Protein AF-A0A946KKF8-F1 (afdb_monomer_lite)

Radius of gyration: 19.36 Å; chains: 1; bounding box: 40×48×51 Å

Sequence (214 aa):
GRPEVLTNWFDPSLTDENDPASVDPALDMYDPTNGPPYPPEFVERYRAAQVARNNRITDWALAELERLQGLGLYDRLFSMSRTWADLRFLDGSIDPSDREVGTCYAGDPRFANYSPFGIGSSNTIRTWLSMWSLEYSQCRGAPNLAEVTVPSLVIQSMADAGVFTSDAQMIFDGLAADDKQLEWVTGDHYLQDPSNARDNVAGMVHDWVSDRLG

pLDDT: mean 96.67, std 2.83, range [68.38, 98.81]

Structure (mmCIF, N/CA/C/O backbone):
data_AF-A0A946KKF8-F1
#
_entry.id   AF-A0A946KKF8-F1
#
loop_
_atom_site.group_PDB
_atom_site.id
_atom_site.type_symbol
_atom_site.label_atom_id
_atom_site.label_alt_id
_atom_site.label_comp_id
_atom_site.label_asym_id
_atom_site.label_entity_id
_atom_site.label_seq_id
_atom_site.pdbx_PDB_ins_code
_atom_site.Cartn_x
_atom_site.Cartn_y
_atom_site.Cartn_z
_atom_site.occupancy
_atom_site.B_iso_or_equiv
_atom_site.auth_seq_id
_atom_site.auth_comp_id
_atom_site.auth_asym_id
_atom_site.auth_atom_id
_atom_site.pdbx_PDB_model_num
ATOM 1 N N . GLY A 1 1 ? -6.343 -5.476 0.886 1.00 90.38 1 GLY A N 1
ATOM 2 C CA . GLY A 1 1 ? -5.408 -6.486 1.422 1.00 90.38 1 GLY A CA 1
ATOM 3 C C . GLY A 1 1 ? -3.998 -6.143 0.979 1.00 90.38 1 GLY A C 1
ATOM 4 O O . GLY A 1 1 ? -3.780 -5.060 0.449 1.00 90.38 1 GLY A O 1
ATOM 5 N N . ARG A 1 2 ? -3.026 -7.035 1.199 1.00 93.56 2 ARG A N 1
ATOM 6 C CA . ARG A 1 2 ? -1.631 -6.793 0.779 1.00 93.56 2 ARG A CA 1
ATOM 7 C C . ARG A 1 2 ? -1.450 -6.523 -0.727 1.00 93.56 2 ARG A C 1
ATOM 9 O O . ARG A 1 2 ? -0.702 -5.595 -1.033 1.00 93.56 2 ARG A O 1
ATOM 16 N N . PRO A 1 3 ? -2.086 -7.265 -1.659 1.00 97.06 3 PRO A N 1
ATOM 17 C CA . PRO A 1 3 ? -1.850 -7.039 -3.084 1.00 97.06 3 PRO A CA 1
ATOM 18 C C . PRO A 1 3 ? -2.428 -5.697 -3.560 1.00 97.06 3 PRO A C 1
ATOM 20 O O . PRO A 1 3 ? -1.810 -5.029 -4.385 1.00 97.06 3 PRO A O 1
ATOM 23 N N . GLU A 1 4 ? -3.561 -5.252 -3.005 1.00 96.06 4 GLU A N 1
ATOM 24 C CA . GLU A 1 4 ? -4.163 -3.958 -3.344 1.00 96.06 4 GLU A CA 1
ATOM 25 C C . GLU A 1 4 ? -3.324 -2.788 -2.811 1.00 96.06 4 GLU A C 1
ATOM 27 O O . GLU A 1 4 ? -3.024 -1.867 -3.567 1.00 96.06 4 GLU A O 1
ATOM 32 N N . VAL A 1 5 ? -2.873 -2.855 -1.549 1.00 95.25 5 VAL A N 1
ATOM 33 C CA . VAL A 1 5 ? -2.021 -1.810 -0.946 1.00 95.25 5 VAL A CA 1
ATOM 34 C C . VAL A 1 5 ? -0.714 -1.668 -1.717 1.00 95.25 5 VAL A C 1
ATOM 36 O O . VAL A 1 5 ? -0.365 -0.565 -2.125 1.00 95.25 5 VAL A O 1
ATOM 39 N N . LEU A 1 6 ? -0.016 -2.778 -1.980 1.00 96.44 6 LEU A N 1
ATOM 40 C CA . LEU A 1 6 ? 1.247 -2.710 -2.708 1.00 96.44 6 LEU A CA 1
ATOM 41 C C . LEU A 1 6 ? 1.053 -2.177 -4.134 1.00 96.44 6 LEU A C 1
ATOM 43 O O . LEU A 1 6 ? 1.858 -1.372 -4.595 1.00 96.44 6 LEU A O 1
ATOM 47 N N . THR A 1 7 ? -0.022 -2.584 -4.816 1.00 97.81 7 THR A N 1
ATOM 48 C CA . THR A 1 7 ? -0.316 -2.085 -6.167 1.00 97.81 7 THR A CA 1
ATOM 49 C C . THR A 1 7 ? -0.594 -0.586 -6.161 1.00 97.81 7 THR A C 1
ATOM 51 O O . THR A 1 7 ? -0.067 0.125 -7.011 1.00 97.81 7 THR A O 1
ATOM 54 N N . ASN A 1 8 ? -1.344 -0.083 -5.177 1.00 97.31 8 ASN A N 1
ATOM 55 C CA . ASN A 1 8 ? -1.595 1.351 -5.024 1.00 97.31 8 ASN A CA 1
ATOM 56 C C . ASN A 1 8 ? -0.318 2.166 -4.786 1.00 97.31 8 ASN A C 1
ATOM 58 O O . ASN A 1 8 ? -0.339 3.379 -4.996 1.00 97.31 8 ASN A O 1
ATOM 62 N N . TRP A 1 9 ? 0.770 1.522 -4.360 1.00 97.38 9 TRP A N 1
ATOM 63 C CA . TRP A 1 9 ? 2.068 2.147 -4.118 1.00 97.38 9 TRP A CA 1
ATOM 64 C C . TRP A 1 9 ? 3.071 1.917 -5.252 1.00 97.38 9 TRP A C 1
ATOM 66 O O . TRP A 1 9 ? 4.169 2.473 -5.214 1.00 97.38 9 TRP A O 1
ATOM 76 N N . PHE A 1 10 ? 2.738 1.112 -6.264 1.00 97.75 10 PHE A N 1
ATOM 77 C CA . PHE A 1 10 ? 3.601 0.952 -7.428 1.00 97.75 10 PHE A CA 1
ATOM 78 C C . PHE A 1 10 ? 3.783 2.264 -8.156 1.00 97.75 10 PHE A C 1
ATOM 80 O O . PHE A 1 10 ? 2.829 2.993 -8.389 1.00 97.75 10 PHE A O 1
ATOM 87 N N . ASP A 1 11 ? 5.009 2.509 -8.589 1.00 98.19 11 ASP A N 1
ATOM 88 C CA . ASP A 1 11 ? 5.280 3.498 -9.611 1.00 98.19 11 ASP A CA 1
ATOM 89 C C . ASP A 1 11 ? 4.978 2.881 -10.983 1.00 98.19 11 ASP A C 1
ATOM 91 O O . ASP A 1 11 ? 5.702 1.973 -11.415 1.00 98.19 11 ASP A O 1
ATOM 95 N N . PRO A 1 12 ? 3.898 3.291 -11.666 1.00 98.31 12 PRO A N 1
ATOM 96 C CA . PRO A 1 12 ? 3.567 2.750 -12.969 1.00 98.31 12 PRO A CA 1
ATOM 97 C C . PRO A 1 12 ? 4.414 3.363 -14.091 1.00 98.31 12 PRO A C 1
ATOM 99 O O . PRO A 1 12 ? 4.324 2.877 -15.217 1.00 98.31 12 PRO A O 1
ATOM 102 N N . SER A 1 13 ? 5.227 4.394 -13.809 1.00 98.38 13 SER A N 1
ATOM 103 C CA . SER A 1 13 ? 6.145 4.984 -14.790 1.00 98.38 13 SER A CA 1
ATOM 104 C C . SER A 1 13 ? 7.360 4.101 -15.072 1.00 98.38 13 SER A C 1
ATOM 106 O O . SER A 1 13 ? 8.018 4.292 -16.090 1.00 98.38 13 SER A O 1
ATOM 108 N N . LEU A 1 14 ? 7.666 3.117 -14.218 1.00 97.56 14 LEU A N 1
ATOM 109 C CA . LEU A 1 14 ? 8.754 2.171 -14.466 1.00 97.56 14 LEU A CA 1
ATOM 110 C C . LEU A 1 14 ? 8.431 1.313 -15.702 1.00 97.56 14 LEU A C 1
ATOM 112 O O . LEU A 1 14 ? 7.457 0.555 -15.710 1.00 97.56 14 LEU A O 1
ATOM 116 N N . THR A 1 15 ? 9.250 1.433 -16.748 1.00 96.94 15 THR A N 1
ATOM 117 C CA . THR A 1 15 ? 9.014 0.764 -18.041 1.00 96.94 15 THR A CA 1
ATOM 118 C C . THR A 1 15 ? 9.794 -0.540 -18.197 1.00 96.94 15 THR A C 1
ATOM 120 O O . THR A 1 15 ? 9.342 -1.425 -18.925 1.00 96.94 15 THR A O 1
ATOM 123 N N . ASP A 1 16 ? 10.907 -0.699 -17.480 1.00 95.81 16 ASP A N 1
ATOM 124 C CA . ASP A 1 16 ? 11.683 -1.937 -17.375 1.00 95.81 16 ASP A CA 1
ATOM 125 C C . ASP A 1 16 ? 11.920 -2.286 -15.899 1.00 95.81 16 ASP A C 1
ATOM 127 O O . ASP A 1 16 ? 12.557 -1.541 -15.157 1.00 95.81 16 ASP A O 1
ATOM 131 N N . GLU A 1 17 ? 11.440 -3.455 -15.471 1.00 94.94 17 GLU A N 1
ATOM 132 C CA . GLU A 1 17 ? 11.605 -3.943 -14.094 1.00 94.94 17 GLU A CA 1
ATOM 133 C C . GLU A 1 17 ? 13.076 -4.222 -13.713 1.00 94.94 17 GLU A C 1
ATOM 135 O O . GLU A 1 17 ? 13.381 -4.358 -12.529 1.00 94.94 17 GLU A O 1
ATOM 140 N N . ASN A 1 18 ? 13.997 -4.303 -14.684 1.00 93.31 18 ASN A N 1
ATOM 141 C CA . ASN A 1 18 ? 15.435 -4.495 -14.445 1.00 93.31 18 ASN A CA 1
ATOM 142 C C . ASN A 1 18 ? 16.248 -3.193 -14.498 1.00 93.31 18 ASN A C 1
ATOM 144 O O . ASN A 1 18 ? 17.431 -3.214 -14.152 1.00 93.31 18 ASN A O 1
ATOM 148 N N . ASP A 1 19 ? 15.640 -2.079 -14.909 1.00 95.19 19 ASP A N 1
ATOM 149 C CA . ASP A 1 19 ? 16.273 -0.761 -14.924 1.00 95.19 19 ASP A CA 1
ATOM 150 C C . ASP A 1 19 ? 15.471 0.219 -14.055 1.00 95.19 19 ASP A C 1
ATOM 152 O O . ASP A 1 19 ? 14.526 0.849 -14.542 1.00 95.19 19 ASP A O 1
ATOM 156 N N . PRO A 1 20 ? 15.846 0.409 -12.773 1.00 92.25 20 PRO A N 1
ATOM 157 C CA . PRO A 1 20 ? 15.132 1.307 -11.871 1.00 92.25 20 PRO A CA 1
ATOM 158 C C . PRO A 1 20 ? 15.227 2.788 -12.272 1.00 92.25 20 PRO A C 1
ATOM 160 O O . PRO A 1 20 ? 14.531 3.605 -11.665 1.00 92.25 20 PRO A O 1
ATOM 163 N N . ALA A 1 21 ? 16.063 3.151 -13.255 1.00 94.75 21 ALA A N 1
ATOM 164 C CA . ALA A 1 21 ? 16.128 4.494 -13.827 1.00 94.75 21 ALA A CA 1
ATOM 165 C C . ALA A 1 21 ? 15.183 4.688 -15.027 1.00 94.75 21 ALA A C 1
ATOM 167 O O . ALA A 1 21 ? 15.005 5.822 -15.473 1.00 94.75 21 ALA A O 1
ATOM 168 N N . SER A 1 22 ? 14.559 3.620 -15.534 1.00 97.12 22 SER A N 1
ATOM 169 C CA . SER A 1 22 ? 13.582 3.712 -16.617 1.00 97.12 22 SER A CA 1
ATOM 170 C C . SER A 1 22 ? 12.306 4.421 -16.140 1.00 97.12 22 SER A C 1
ATOM 172 O O . SER A 1 22 ? 11.797 4.156 -15.049 1.00 97.12 22 SER A O 1
ATOM 174 N N . VAL A 1 23 ? 11.813 5.379 -16.929 1.00 98.00 23 VAL A N 1
ATOM 175 C CA . VAL A 1 23 ? 10.661 6.226 -16.572 1.00 98.00 23 VAL A CA 1
ATOM 176 C C . VAL A 1 23 ? 9.871 6.591 -17.830 1.00 98.00 23 VAL A C 1
ATOM 178 O O . VAL A 1 23 ? 10.450 7.061 -18.807 1.00 98.00 23 VAL A O 1
ATOM 181 N N . ASP A 1 24 ? 8.552 6.405 -17.788 1.00 98.25 24 ASP A N 1
ATOM 182 C CA . ASP A 1 24 ? 7.572 7.028 -18.680 1.00 98.25 24 ASP A CA 1
ATOM 183 C C . ASP A 1 24 ? 7.099 8.364 -18.072 1.00 98.25 24 ASP A C 1
ATOM 185 O O . ASP A 1 24 ? 6.329 8.355 -17.105 1.00 98.25 24 ASP A O 1
ATOM 189 N N . PRO A 1 25 ? 7.503 9.522 -18.631 1.00 97.69 25 PRO A N 1
ATOM 190 C CA . PRO A 1 25 ? 7.122 10.828 -18.095 1.00 97.69 25 PRO A CA 1
ATOM 191 C C . PRO A 1 25 ? 5.606 11.072 -18.056 1.00 97.69 25 PRO A C 1
ATOM 193 O O . PRO A 1 25 ? 5.133 11.856 -17.238 1.00 97.69 25 PRO A O 1
ATOM 196 N N . ALA A 1 26 ? 4.811 10.398 -18.898 1.00 97.75 26 ALA A N 1
ATOM 197 C CA . ALA A 1 26 ? 3.352 10.559 -18.914 1.00 97.75 26 ALA A CA 1
ATOM 198 C C . ALA A 1 26 ? 2.644 9.911 -17.704 1.00 97.75 26 ALA A C 1
ATOM 200 O O . ALA A 1 26 ? 1.439 10.123 -17.501 1.00 97.75 26 ALA A O 1
ATOM 201 N N . LEU A 1 27 ? 3.387 9.105 -16.938 1.00 98.38 27 LEU A N 1
ATOM 202 C CA . LEU A 1 27 ? 2.952 8.395 -15.740 1.00 98.38 27 LEU A CA 1
ATOM 203 C C . LEU A 1 27 ? 3.815 8.714 -14.511 1.00 98.38 27 LEU A C 1
ATOM 205 O O . LEU A 1 27 ? 3.521 8.192 -13.442 1.00 98.38 27 LEU A O 1
ATOM 209 N N . ASP A 1 28 ? 4.861 9.538 -14.616 1.00 98.25 28 ASP A N 1
ATOM 210 C CA . ASP A 1 28 ? 5.690 9.900 -13.461 1.00 98.25 28 ASP A CA 1
ATOM 211 C C . ASP A 1 28 ? 4.956 10.917 -12.577 1.00 98.25 28 ASP A C 1
ATOM 213 O O . ASP A 1 28 ? 4.835 12.096 -12.917 1.00 98.25 28 ASP A O 1
ATOM 217 N N . MET A 1 29 ? 4.469 10.471 -11.417 1.00 98.06 29 MET A N 1
ATOM 218 C CA . MET A 1 29 ? 3.778 11.346 -10.466 1.00 98.06 29 MET A CA 1
ATOM 219 C C . MET A 1 29 ? 4.693 12.407 -9.830 1.00 98.06 29 MET A C 1
ATOM 221 O O . MET A 1 29 ? 4.182 13.379 -9.271 1.00 98.06 29 MET A O 1
ATOM 225 N N . TYR A 1 30 ? 6.020 12.233 -9.894 1.00 97.31 30 TYR A N 1
ATOM 226 C CA . TYR A 1 30 ? 7.008 13.188 -9.381 1.00 97.31 30 TYR A CA 1
ATOM 227 C C . TYR A 1 30 ? 7.468 14.202 -10.433 1.00 97.31 30 TYR A C 1
ATOM 229 O O . TYR A 1 30 ? 8.225 15.122 -10.096 1.00 97.31 30 TYR A O 1
ATOM 237 N N . ASP A 1 31 ? 7.033 14.049 -11.687 1.00 96.56 31 ASP A N 1
ATOM 238 C CA . ASP A 1 31 ? 7.187 15.079 -12.705 1.00 96.56 31 ASP A CA 1
ATOM 239 C C . ASP A 1 31 ? 6.241 16.252 -12.370 1.00 96.56 31 ASP A C 1
ATOM 241 O O . ASP A 1 31 ? 5.022 16.060 -12.287 1.00 96.56 31 ASP A O 1
ATOM 245 N N . PRO A 1 32 ? 6.759 17.484 -12.183 1.00 94.50 32 PRO A N 1
ATOM 246 C CA . PRO A 1 32 ? 5.935 18.648 -11.859 1.00 94.50 32 PRO A CA 1
ATOM 247 C C . PRO A 1 32 ? 4.835 18.952 -12.882 1.00 94.50 32 PRO A C 1
ATOM 249 O O . PRO A 1 32 ? 3.881 19.646 -12.545 1.00 94.50 32 PRO A O 1
ATOM 252 N N . THR A 1 33 ? 4.954 18.464 -14.121 1.00 96.12 33 THR A N 1
ATOM 253 C CA . THR A 1 33 ? 3.934 18.645 -15.164 1.00 96.12 33 THR A CA 1
ATOM 254 C C . THR A 1 33 ? 2.676 17.807 -14.935 1.00 96.12 33 THR A C 1
ATOM 256 O O . THR A 1 33 ? 1.606 18.205 -15.393 1.00 96.12 33 THR A O 1
ATOM 259 N N . ASN A 1 34 ? 2.786 16.699 -14.195 1.00 96.62 34 ASN A N 1
ATOM 260 C CA . ASN A 1 34 ? 1.653 15.878 -13.761 1.00 96.62 34 ASN A CA 1
ATOM 261 C C . ASN A 1 34 ? 1.160 16.258 -12.355 1.00 96.62 34 ASN A C 1
ATOM 263 O O . ASN A 1 34 ? 0.070 15.846 -11.975 1.00 96.62 34 ASN A O 1
ATOM 267 N N . GLY A 1 35 ? 2.001 16.967 -11.588 1.00 87.75 35 GLY A N 1
ATOM 268 C CA . GLY A 1 35 ? 1.954 17.101 -10.131 1.00 87.75 35 GLY A CA 1
ATOM 269 C C . GLY A 1 35 ? 0.661 17.666 -9.530 1.00 87.75 35 GLY A C 1
ATOM 270 O O . GLY A 1 35 ? -0.181 18.222 -10.234 1.00 87.75 35 GLY A O 1
ATOM 271 N N . PRO A 1 36 ? 0.508 17.521 -8.201 1.00 94.12 36 PRO A N 1
ATOM 272 C CA . PRO A 1 36 ? -0.771 17.688 -7.533 1.00 94.12 36 PRO A CA 1
ATOM 273 C C . PRO A 1 36 ? -1.322 19.131 -7.612 1.00 94.12 36 PRO A C 1
ATOM 275 O O . PRO A 1 36 ? -0.541 20.088 -7.640 1.00 94.12 36 PRO A O 1
ATOM 278 N N . PRO A 1 37 ? -2.659 19.312 -7.552 1.00 96.38 37 PRO A N 1
ATOM 279 C CA . PRO A 1 37 ? -3.658 18.245 -7.488 1.00 96.38 37 PRO A CA 1
ATOM 280 C C . PRO A 1 37 ? -3.735 17.472 -8.809 1.00 96.38 37 PRO A C 1
ATOM 282 O O . PRO A 1 37 ? -3.759 18.070 -9.886 1.00 96.38 37 PRO A O 1
ATOM 285 N N . TYR A 1 38 ? -3.761 16.141 -8.724 1.00 98.06 38 TYR A N 1
ATOM 286 C CA . TYR A 1 38 ? -3.782 15.295 -9.913 1.00 98.06 38 TYR A CA 1
ATOM 287 C C . TYR A 1 38 ? -5.173 15.363 -10.547 1.00 98.06 38 TYR A C 1
ATOM 289 O O . TYR A 1 38 ? -6.170 15.107 -9.864 1.00 98.06 38 TYR A O 1
ATOM 297 N N . PRO A 1 39 ? -5.287 15.681 -11.846 1.00 97.00 39 PRO A N 1
ATOM 298 C CA . PRO A 1 39 ? -6.592 15.763 -12.475 1.00 97.00 39 PRO A CA 1
ATOM 299 C C . PRO A 1 39 ? -7.232 14.362 -12.575 1.00 97.00 39 PRO A C 1
ATOM 301 O O . PRO A 1 39 ? -6.506 13.364 -12.678 1.00 97.00 39 PRO A O 1
ATOM 304 N N . PRO A 1 40 ? -8.575 14.243 -12.554 1.00 97.44 40 PRO A N 1
ATOM 305 C CA . PRO A 1 40 ? -9.258 12.946 -12.498 1.00 97.44 40 PRO A CA 1
ATOM 306 C C . PRO A 1 40 ? -8.834 11.958 -13.593 1.00 97.44 40 PRO A C 1
ATOM 308 O O . PRO A 1 40 ? -8.646 10.774 -13.319 1.00 97.44 40 PRO A O 1
ATOM 311 N N . GLU A 1 41 ? -8.609 12.438 -14.817 1.00 97.69 41 GLU A N 1
ATOM 312 C CA . GLU A 1 41 ? -8.148 11.618 -15.939 1.00 97.69 41 GLU A CA 1
ATOM 313 C C . GLU A 1 41 ? -6.716 11.090 -15.757 1.00 97.69 41 GLU A C 1
ATOM 315 O O . GLU A 1 41 ? -6.385 10.009 -16.253 1.00 97.69 41 GLU A O 1
ATOM 320 N N . PHE A 1 42 ? -5.859 11.823 -15.035 1.00 98.44 42 PHE A N 1
ATOM 321 C CA . PHE A 1 42 ? -4.535 11.332 -14.662 1.00 98.44 42 PHE A CA 1
ATOM 322 C C . PHE A 1 42 ? -4.663 10.256 -13.590 1.00 98.44 42 PHE A C 1
ATOM 324 O O . PHE A 1 42 ? -4.063 9.197 -13.742 1.00 98.44 42 PHE A O 1
ATOM 331 N N . VAL A 1 43 ? -5.482 10.485 -12.556 1.00 98.56 43 VAL A N 1
ATOM 332 C CA . VAL A 1 43 ? -5.732 9.497 -11.494 1.00 98.56 43 VAL A CA 1
ATOM 333 C C . VAL A 1 43 ? -6.234 8.182 -12.092 1.00 98.56 43 VAL A C 1
ATOM 335 O O . VAL A 1 43 ? -5.679 7.127 -11.789 1.00 98.56 43 VAL A O 1
ATOM 338 N N . GLU A 1 44 ? -7.223 8.229 -12.986 1.00 98.44 44 GLU A N 1
ATOM 339 C CA . GLU A 1 44 ? -7.770 7.038 -13.645 1.00 98.44 44 GLU A CA 1
ATOM 340 C C . GLU A 1 44 ? -6.696 6.276 -14.436 1.00 98.44 44 GLU A C 1
ATOM 342 O O . GLU A 1 44 ? -6.483 5.079 -14.212 1.00 98.44 44 GLU A O 1
ATOM 347 N N . ARG A 1 45 ? -5.958 6.972 -15.313 1.00 98.50 45 ARG A N 1
ATOM 348 C CA . ARG A 1 45 ? -4.883 6.362 -16.111 1.00 98.50 45 ARG A CA 1
ATOM 349 C C . ARG A 1 45 ? -3.767 5.798 -15.229 1.00 98.50 45 ARG A C 1
ATOM 351 O O . ARG A 1 45 ? -3.259 4.714 -15.512 1.00 98.50 45 ARG A O 1
ATOM 358 N N . TYR A 1 46 ? -3.400 6.507 -14.167 1.00 98.81 46 TYR A N 1
ATOM 359 C CA . TYR A 1 46 ? -2.342 6.118 -13.240 1.00 98.81 46 TYR A CA 1
ATOM 360 C C . TYR A 1 46 ? -2.715 4.848 -12.469 1.00 98.81 46 TYR A C 1
ATOM 362 O O . TYR A 1 46 ? -1.950 3.884 -12.470 1.00 98.81 46 TYR A O 1
ATOM 370 N N . ARG A 1 47 ? -3.923 4.791 -11.887 1.00 98.62 47 ARG A N 1
ATOM 371 C CA . ARG A 1 47 ? -4.421 3.595 -11.184 1.00 98.62 47 ARG A CA 1
ATOM 372 C C . ARG A 1 47 ? -4.536 2.391 -12.120 1.00 98.62 47 ARG A C 1
ATOM 374 O O . ARG A 1 47 ? -4.126 1.291 -11.752 1.00 98.62 47 ARG A O 1
ATOM 381 N N . ALA A 1 48 ? -5.011 2.592 -13.350 1.00 98.81 48 ALA A N 1
ATOM 382 C CA . ALA A 1 48 ? -5.042 1.530 -14.355 1.00 98.81 48 ALA A CA 1
ATOM 383 C C . ALA A 1 48 ? -3.630 1.016 -14.693 1.00 98.81 48 ALA A C 1
ATOM 385 O O . ALA A 1 48 ? -3.415 -0.193 -14.801 1.00 98.81 48 ALA A O 1
ATOM 386 N N . ALA A 1 49 ? -2.648 1.914 -14.810 1.00 98.81 49 ALA A N 1
ATOM 387 C CA . ALA A 1 49 ? -1.265 1.546 -15.092 1.00 98.81 49 ALA A CA 1
ATOM 388 C C . ALA A 1 49 ? -0.586 0.818 -13.913 1.00 98.81 49 ALA A C 1
ATOM 390 O O . ALA A 1 49 ? 0.202 -0.103 -14.148 1.00 98.81 49 ALA A O 1
ATOM 391 N N . GLN A 1 50 ? -0.935 1.147 -12.662 1.00 98.81 50 GLN A N 1
ATOM 392 C CA . GLN A 1 50 ? -0.496 0.403 -11.473 1.00 98.81 50 GLN A CA 1
ATOM 393 C C . GLN A 1 50 ? -0.983 -1.052 -11.511 1.00 98.81 50 GLN A C 1
ATOM 395 O O . GLN A 1 50 ? -0.187 -1.983 -11.359 1.00 98.81 50 GLN A O 1
ATOM 400 N N . VAL A 1 51 ? -2.273 -1.260 -11.796 1.00 98.81 51 VAL A N 1
ATOM 401 C CA . VAL A 1 51 ? -2.856 -2.603 -11.969 1.00 98.81 51 VAL A CA 1
ATOM 402 C C . VAL A 1 51 ? -2.189 -3.340 -13.129 1.00 98.81 51 VAL A C 1
ATOM 404 O O . VAL A 1 51 ? -1.794 -4.496 -12.985 1.00 98.81 51 VAL A O 1
ATOM 407 N N . ALA A 1 52 ? -1.985 -2.665 -14.264 1.00 98.69 52 ALA A N 1
ATOM 408 C CA . ALA A 1 52 ? -1.310 -3.256 -15.414 1.00 98.69 52 ALA A CA 1
ATOM 409 C C . ALA A 1 52 ? 0.121 -3.705 -15.076 1.00 98.69 52 ALA A C 1
ATOM 411 O O . ALA A 1 52 ? 0.547 -4.761 -15.540 1.00 98.69 52 ALA A O 1
ATOM 412 N N . ARG A 1 53 ? 0.860 -2.945 -14.256 1.00 98.25 53 ARG A N 1
ATOM 413 C CA . ARG A 1 53 ? 2.190 -3.345 -13.775 1.00 98.25 53 ARG A CA 1
ATOM 414 C C . ARG A 1 53 ? 2.123 -4.605 -12.909 1.00 98.25 53 ARG A C 1
ATOM 416 O O . ARG A 1 53 ? 2.884 -5.535 -13.165 1.00 98.25 53 ARG A O 1
ATOM 423 N N . ASN A 1 54 ? 1.185 -4.686 -11.959 1.00 98.38 54 ASN A N 1
ATOM 424 C CA . ASN A 1 54 ? 0.985 -5.898 -11.150 1.00 98.38 54 ASN A CA 1
ATOM 425 C C . ASN A 1 54 ? 0.718 -7.135 -12.025 1.00 98.38 54 ASN A C 1
ATOM 427 O O . ASN A 1 54 ? 1.345 -8.180 -11.837 1.00 98.38 54 ASN A O 1
ATOM 431 N N . ASN A 1 55 ? -0.157 -6.995 -13.022 1.00 98.62 55 ASN A N 1
ATOM 432 C CA . ASN A 1 55 ? -0.493 -8.087 -13.932 1.00 98.62 55 ASN A CA 1
ATOM 433 C C . ASN A 1 55 ? 0.725 -8.518 -14.762 1.00 98.62 55 ASN A C 1
ATOM 435 O O . ASN A 1 55 ? 1.030 -9.704 -14.795 1.00 98.62 55 ASN A O 1
ATOM 439 N N . ARG A 1 56 ? 1.509 -7.577 -15.316 1.00 98.19 56 ARG A N 1
ATOM 440 C CA . ARG A 1 56 ? 2.747 -7.908 -16.054 1.00 98.19 56 ARG A CA 1
ATOM 441 C C . ARG A 1 56 ? 3.752 -8.693 -15.208 1.00 98.19 56 ARG A C 1
ATOM 443 O O . ARG A 1 56 ? 4.334 -9.659 -15.697 1.00 98.19 56 ARG A O 1
ATOM 450 N N . ILE A 1 57 ? 3.962 -8.291 -13.950 1.00 97.94 57 ILE A N 1
ATOM 451 C CA . ILE A 1 57 ? 4.862 -9.012 -13.034 1.00 97.94 57 ILE A CA 1
ATOM 452 C C . ILE A 1 57 ? 4.291 -10.404 -12.728 1.00 97.94 57 ILE A C 1
ATOM 454 O O . ILE A 1 57 ? 5.038 -11.379 -12.707 1.00 97.94 57 ILE A O 1
ATOM 458 N N . THR A 1 58 ? 2.975 -10.520 -12.535 1.00 98.56 58 THR A N 1
ATOM 459 C CA . THR A 1 58 ? 2.292 -11.806 -12.320 1.00 98.56 58 THR A CA 1
ATOM 460 C C . THR A 1 58 ? 2.442 -12.747 -13.515 1.00 98.56 58 THR A C 1
ATOM 462 O O . THR A 1 58 ? 2.855 -13.889 -13.320 1.00 98.56 58 THR A O 1
ATOM 465 N N . ASP A 1 59 ? 2.200 -12.271 -14.735 1.00 98.69 59 ASP A N 1
ATOM 466 C CA . ASP A 1 59 ? 2.338 -13.059 -15.964 1.00 98.69 59 ASP A CA 1
ATOM 467 C C . ASP A 1 59 ? 3.768 -13.575 -16.138 1.00 98.69 59 ASP A C 1
ATOM 469 O O . ASP A 1 59 ? 4.001 -14.761 -16.386 1.00 98.69 59 ASP A O 1
ATOM 473 N N . TRP A 1 60 ? 4.750 -12.691 -15.937 1.00 98.19 60 TRP A N 1
ATOM 474 C CA . TRP A 1 60 ? 6.159 -13.065 -15.951 1.00 98.19 60 TRP A CA 1
ATOM 475 C C . TRP A 1 60 ? 6.483 -14.106 -14.876 1.00 98.19 60 TRP A C 1
ATOM 477 O O . TRP A 1 60 ? 7.194 -15.071 -15.152 1.00 98.19 60 TRP A O 1
ATOM 487 N N . ALA A 1 61 ? 5.954 -13.936 -13.662 1.00 98.50 61 ALA A N 1
ATOM 488 C CA . ALA A 1 61 ? 6.213 -14.831 -12.545 1.00 98.50 61 ALA A CA 1
ATOM 489 C C . ALA A 1 61 ? 5.675 -16.239 -12.839 1.00 98.50 61 ALA A C 1
ATOM 491 O O . ALA A 1 61 ? 6.376 -17.222 -12.609 1.00 98.50 61 ALA A O 1
ATOM 492 N N . LEU A 1 62 ? 4.471 -16.351 -13.405 1.00 98.69 62 LEU A N 1
ATOM 493 C CA . LEU A 1 62 ? 3.887 -17.629 -13.820 1.00 98.69 62 LEU A CA 1
ATOM 494 C C . LEU A 1 62 ? 4.719 -18.309 -14.913 1.00 98.69 62 LEU A C 1
ATOM 496 O O . LEU A 1 62 ? 5.097 -19.471 -14.753 1.00 98.69 62 LEU A O 1
ATOM 500 N N . ALA A 1 63 ? 5.054 -17.576 -15.979 1.00 98.62 63 ALA A N 1
ATOM 501 C CA . ALA A 1 63 ? 5.850 -18.101 -17.089 1.00 98.62 63 ALA A CA 1
ATOM 502 C C . ALA A 1 63 ? 7.244 -18.554 -16.628 1.00 98.62 63 ALA A C 1
ATOM 504 O O . ALA A 1 63 ? 7.758 -19.597 -17.037 1.00 98.62 63 ALA A O 1
ATOM 505 N N . GLU A 1 64 ? 7.861 -17.786 -15.734 1.00 98.56 64 GLU A N 1
ATOM 506 C CA . GLU A 1 64 ? 9.165 -18.122 -15.189 1.00 98.56 64 GLU A CA 1
ATOM 507 C C . GLU A 1 64 ? 9.101 -19.315 -14.233 1.00 98.56 64 GLU A C 1
ATOM 509 O O . GLU A 1 64 ? 10.000 -20.158 -14.254 1.00 98.56 64 GLU A O 1
ATOM 514 N N . LEU A 1 65 ? 8.047 -19.429 -13.420 1.00 98.56 65 LEU A N 1
ATOM 515 C CA . LEU A 1 65 ? 7.854 -20.588 -12.553 1.00 98.56 65 LEU A CA 1
ATOM 516 C C . LEU A 1 65 ? 7.734 -21.873 -13.373 1.00 98.56 65 LEU A C 1
ATOM 518 O O . LEU A 1 65 ? 8.389 -22.862 -13.046 1.00 98.56 65 LEU A O 1
ATOM 522 N N . GLU A 1 66 ? 6.953 -21.841 -14.453 1.00 98.62 66 GLU A N 1
ATOM 523 C CA . GLU A 1 66 ? 6.815 -22.958 -15.389 1.00 98.62 66 GLU A CA 1
ATOM 524 C C . GLU A 1 66 ? 8.169 -23.328 -16.012 1.00 98.62 66 GLU A C 1
ATOM 526 O O . GLU A 1 66 ? 8.577 -24.494 -15.985 1.00 98.62 66 GLU A O 1
ATOM 531 N N . ARG A 1 67 ? 8.927 -22.331 -16.494 1.00 98.69 67 ARG A N 1
ATOM 532 C CA . ARG A 1 67 ? 10.267 -22.544 -17.059 1.00 98.69 67 ARG A CA 1
ATOM 533 C C . ARG A 1 67 ? 11.215 -23.204 -16.055 1.00 98.69 67 ARG A C 1
ATOM 535 O O . ARG A 1 67 ? 11.949 -24.123 -16.419 1.00 98.69 67 ARG A O 1
ATOM 542 N N . LEU A 1 68 ? 11.222 -22.743 -14.803 1.00 98.62 68 LEU A N 1
ATOM 543 C CA . LEU A 1 68 ? 12.063 -23.295 -13.736 1.00 98.62 68 LEU A CA 1
ATOM 544 C C . LEU A 1 68 ? 11.669 -24.734 -13.394 1.00 98.62 68 LEU A C 1
ATOM 546 O O . LEU A 1 68 ? 12.546 -25.595 -13.297 1.00 98.62 68 LEU A O 1
ATOM 550 N N . GLN A 1 69 ? 10.371 -25.017 -13.289 1.00 98.12 69 GLN A N 1
ATOM 551 C CA . GLN A 1 69 ? 9.866 -26.366 -13.037 1.00 98.12 69 GLN A CA 1
ATOM 552 C C . GLN A 1 69 ? 10.247 -27.339 -14.158 1.00 98.12 69 GLN A C 1
ATOM 554 O O . GLN A 1 69 ? 10.672 -28.458 -13.868 1.00 98.12 69 GLN A O 1
ATOM 559 N N . GLY A 1 70 ? 10.198 -26.902 -15.422 1.00 98.50 70 GLY A N 1
ATOM 560 C CA . GLY A 1 70 ? 10.669 -27.685 -16.571 1.00 98.50 70 GLY A CA 1
ATOM 561 C C . GLY A 1 70 ? 12.163 -28.041 -16.522 1.00 98.50 70 GLY A C 1
ATOM 562 O O . GLY A 1 70 ? 12.584 -29.017 -17.138 1.00 98.50 70 GLY A O 1
ATOM 563 N N . LEU A 1 71 ? 12.959 -27.293 -15.752 1.00 98.44 71 LEU A N 1
ATOM 564 C CA . LEU A 1 71 ? 14.383 -27.547 -15.503 1.00 98.44 71 LEU A CA 1
ATOM 565 C C . LEU A 1 71 ? 14.647 -28.296 -14.183 1.00 98.44 71 LEU A C 1
ATOM 567 O O . LEU A 1 71 ? 15.804 -28.480 -13.806 1.00 98.44 71 LEU A O 1
ATOM 571 N N . GLY A 1 72 ? 13.602 -28.709 -13.459 1.00 98.38 72 GLY A N 1
ATOM 572 C CA . GLY A 1 72 ? 13.726 -29.340 -12.142 1.00 98.38 72 GLY A CA 1
ATOM 573 C C . GLY A 1 72 ? 14.097 -28.370 -11.012 1.00 98.38 72 GLY A C 1
ATOM 574 O O . GLY A 1 72 ? 14.523 -28.813 -9.946 1.00 98.38 72 GLY A O 1
ATOM 575 N N . LEU A 1 73 ? 13.949 -27.058 -11.226 1.00 98.44 73 LEU A N 1
ATOM 576 C CA . LEU A 1 73 ? 14.176 -26.019 -10.220 1.00 98.44 73 LEU A CA 1
ATOM 577 C C . LEU A 1 73 ? 12.860 -25.655 -9.515 1.00 98.44 73 LEU A C 1
ATOM 579 O O . LEU A 1 73 ? 11.790 -25.650 -10.118 1.00 98.44 73 LEU A O 1
ATOM 583 N N . TYR A 1 74 ? 12.935 -25.342 -8.219 1.00 97.69 74 TYR A N 1
ATOM 584 C CA . TYR A 1 74 ? 11.742 -25.131 -7.389 1.00 97.69 74 TYR A CA 1
ATOM 585 C C . TYR A 1 74 ? 11.156 -23.709 -7.471 1.00 97.69 74 TYR A C 1
ATOM 587 O O . TYR A 1 74 ? 9.930 -23.550 -7.494 1.00 97.69 74 TYR A O 1
ATOM 595 N N . ASP A 1 75 ? 12.026 -22.695 -7.440 1.00 97.94 75 ASP A N 1
ATOM 596 C CA . ASP A 1 75 ? 11.702 -21.264 -7.349 1.00 97.94 75 ASP A CA 1
ATOM 597 C C . ASP A 1 75 ? 12.977 -20.428 -7.612 1.00 97.94 75 ASP A C 1
ATOM 599 O O . ASP A 1 75 ? 14.082 -20.983 -7.659 1.00 97.94 75 ASP A O 1
ATOM 603 N N . ARG A 1 76 ? 12.857 -19.101 -7.737 1.00 97.62 76 ARG A N 1
ATOM 604 C CA . ARG A 1 76 ? 13.993 -18.167 -7.687 1.00 97.62 76 ARG A CA 1
ATOM 605 C C . ARG A 1 76 ? 13.638 -16.853 -7.008 1.00 97.62 76 ARG A C 1
ATOM 607 O O . ARG A 1 76 ? 12.475 -16.468 -6.956 1.00 97.62 76 ARG A O 1
ATOM 614 N N . LEU A 1 77 ? 14.674 -16.140 -6.572 1.00 97.81 77 LEU A N 1
ATOM 615 C CA . LEU A 1 77 ? 14.556 -14.761 -6.117 1.00 97.81 77 LEU A CA 1
ATOM 616 C C . LEU A 1 77 ? 14.467 -13.783 -7.297 1.00 97.81 77 LEU A C 1
ATOM 618 O O . LEU A 1 77 ? 15.065 -13.998 -8.358 1.00 97.81 77 LEU A O 1
ATOM 622 N N . PHE A 1 78 ? 13.751 -12.687 -7.079 1.00 96.56 78 PHE A N 1
ATOM 623 C CA . PHE A 1 78 ? 13.791 -11.488 -7.901 1.00 96.56 78 PHE A CA 1
ATOM 624 C C . PHE A 1 78 ? 13.551 -10.249 -7.044 1.00 96.56 78 PHE A C 1
ATOM 626 O O . PHE A 1 78 ? 12.947 -10.316 -5.967 1.00 96.56 78 PHE A O 1
ATOM 633 N N . SER A 1 79 ? 14.052 -9.122 -7.530 1.00 94.06 79 SER A N 1
ATOM 634 C CA . SER A 1 79 ? 13.877 -7.838 -6.873 1.00 94.06 79 SER A CA 1
ATOM 635 C C . SER A 1 79 ? 12.777 -7.035 -7.541 1.00 94.06 79 SER A C 1
ATOM 637 O O . SER A 1 79 ? 12.545 -7.163 -8.738 1.00 94.06 79 SER A O 1
ATOM 639 N N . MET A 1 80 ? 12.128 -6.189 -6.752 1.00 93.31 80 MET A N 1
ATOM 640 C CA . MET A 1 80 ? 11.229 -5.155 -7.245 1.00 93.31 80 MET A CA 1
ATOM 641 C C . MET A 1 80 ? 11.720 -3.799 -6.773 1.00 93.31 80 MET A C 1
ATOM 643 O O . MET A 1 80 ? 12.319 -3.673 -5.706 1.00 93.31 80 MET A O 1
ATOM 647 N N . SER A 1 81 ? 11.465 -2.778 -7.574 1.00 94.69 81 SER A N 1
ATOM 648 C CA . SER A 1 81 ? 11.824 -1.395 -7.268 1.00 94.69 81 SER A CA 1
ATOM 649 C C . SER A 1 81 ? 10.613 -0.490 -7.448 1.00 94.69 81 SER A C 1
ATOM 651 O O . SER A 1 81 ? 9.612 -0.902 -8.037 1.00 94.69 81 SER A O 1
ATOM 653 N N . ARG A 1 82 ? 10.716 0.754 -6.972 1.00 96.81 82 ARG A N 1
ATOM 654 C CA . ARG A 1 82 ? 9.721 1.805 -7.219 1.00 96.81 82 ARG A CA 1
ATOM 655 C C . ARG A 1 82 ? 8.329 1.461 -6.657 1.00 96.81 82 ARG A C 1
ATOM 657 O O . ARG A 1 82 ? 7.377 1.225 -7.407 1.00 96.81 82 ARG A O 1
ATOM 664 N N . THR A 1 83 ? 8.245 1.351 -5.328 1.00 96.12 83 THR A N 1
ATOM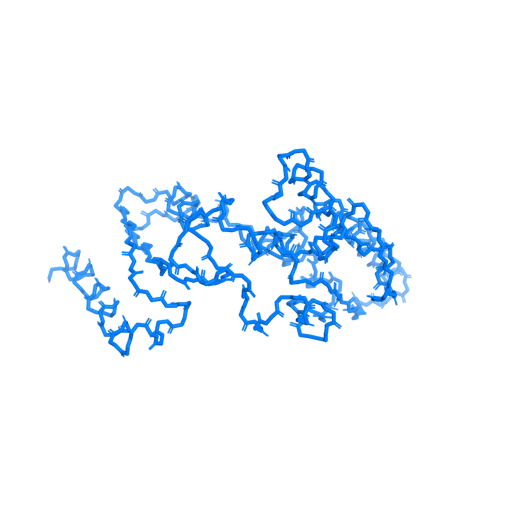 665 C CA . THR A 1 83 ? 7.031 0.961 -4.583 1.00 96.12 83 THR A CA 1
ATOM 666 C C . THR A 1 83 ? 6.625 1.979 -3.503 1.00 96.12 83 THR A C 1
ATOM 668 O O . THR A 1 83 ? 6.092 1.598 -2.463 1.00 96.12 83 THR A O 1
ATOM 671 N N . TRP A 1 84 ? 6.879 3.274 -3.744 1.00 97.25 84 TRP A N 1
ATOM 672 C CA . TRP A 1 84 ? 6.478 4.393 -2.868 1.00 97.25 84 TRP A CA 1
ATOM 673 C C . TRP A 1 84 ? 5.734 5.511 -3.619 1.00 97.25 84 TRP A C 1
ATOM 675 O O . TRP A 1 84 ? 5.844 6.685 -3.272 1.00 97.25 84 TRP A O 1
ATOM 685 N N . ALA A 1 85 ? 4.962 5.150 -4.641 1.00 97.56 85 ALA A N 1
ATOM 686 C CA . ALA A 1 85 ? 4.343 6.075 -5.586 1.00 97.56 85 ALA A CA 1
ATOM 687 C C . ALA A 1 85 ? 2.801 5.997 -5.569 1.00 97.56 85 ALA A C 1
ATOM 689 O O . ALA A 1 85 ? 2.148 5.854 -6.604 1.00 97.56 85 ALA A O 1
ATOM 690 N N . ASP A 1 86 ? 2.198 6.077 -4.380 1.00 98.00 86 ASP A N 1
ATOM 691 C CA . ASP A 1 86 ? 0.759 6.325 -4.251 1.00 98.00 86 ASP A CA 1
ATOM 692 C C . ASP A 1 86 ? 0.476 7.824 -4.402 1.00 98.00 86 ASP A C 1
ATOM 694 O O . ASP A 1 86 ? 1.035 8.638 -3.665 1.00 98.00 86 ASP A O 1
ATOM 698 N N . LEU A 1 87 ? -0.432 8.202 -5.310 1.00 98.38 87 LEU A N 1
ATOM 699 C CA . LEU A 1 87 ? -0.818 9.605 -5.523 1.00 98.38 87 LEU A CA 1
ATOM 700 C C . LEU A 1 87 ? -1.264 10.303 -4.230 1.00 98.38 87 LEU A C 1
ATOM 702 O O . LEU A 1 87 ? -1.015 11.495 -4.057 1.00 98.38 87 LEU A O 1
ATOM 706 N N . ARG A 1 88 ? -1.861 9.555 -3.290 1.00 98.00 88 ARG A N 1
ATOM 707 C CA . ARG A 1 88 ? -2.323 10.072 -1.992 1.00 98.00 88 ARG A CA 1
ATOM 708 C C . ARG A 1 88 ? -1.187 10.587 -1.098 1.00 98.00 88 ARG A C 1
ATOM 710 O O . ARG A 1 88 ? -1.466 11.360 -0.179 1.00 98.00 88 ARG A O 1
ATOM 717 N N . PHE A 1 89 ? 0.067 10.202 -1.359 1.00 97.62 89 PHE A N 1
ATOM 718 C CA . PHE A 1 89 ? 1.229 10.751 -0.655 1.00 97.62 89 PHE A CA 1
ATOM 719 C C . PHE A 1 89 ? 1.473 12.221 -1.003 1.00 97.62 89 PHE A C 1
ATOM 721 O O . PHE A 1 89 ? 1.906 12.973 -0.137 1.00 97.62 89 PHE A O 1
ATOM 728 N N . LEU A 1 90 ? 1.192 12.646 -2.242 1.00 97.88 90 LEU A N 1
ATOM 729 C CA . LEU A 1 90 ? 1.432 14.023 -2.699 1.00 97.88 90 LEU A CA 1
ATOM 730 C C . LEU A 1 90 ? 0.150 14.847 -2.863 1.00 97.88 90 LEU A C 1
ATOM 732 O O . LEU A 1 90 ? 0.214 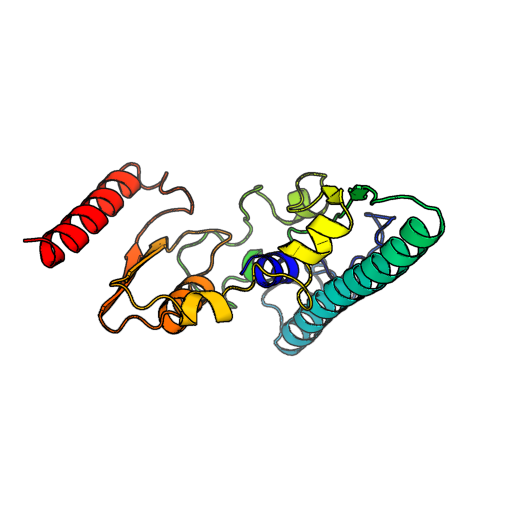16.073 -2.866 1.00 97.88 90 LEU A O 1
ATOM 736 N N . ASP A 1 91 ? -1.007 14.195 -2.968 1.00 97.88 91 ASP A N 1
ATOM 737 C CA . ASP A 1 91 ? -2.301 14.853 -3.111 1.00 97.88 91 ASP A CA 1
ATOM 738 C C . ASP A 1 91 ? -3.226 14.531 -1.932 1.00 97.88 91 ASP A C 1
ATOM 740 O O . ASP A 1 91 ? -3.840 13.462 -1.841 1.00 97.88 91 ASP A O 1
ATOM 744 N N . GLY A 1 92 ? -3.330 15.499 -1.018 1.00 96.88 92 GLY A N 1
ATOM 745 C CA . GLY A 1 92 ? -4.212 15.442 0.146 1.00 96.88 92 GLY A CA 1
ATOM 746 C C . GLY A 1 92 ? -5.701 15.364 -0.197 1.00 96.88 92 GLY A C 1
ATOM 747 O O . GLY A 1 92 ? -6.488 14.929 0.639 1.00 96.88 92 GLY A O 1
ATOM 748 N N . SER A 1 93 ? -6.100 15.757 -1.411 1.00 97.12 93 SER A N 1
ATOM 749 C CA . SER A 1 93 ? -7.512 15.834 -1.799 1.00 97.12 93 SER A CA 1
ATOM 750 C C . SER A 1 93 ? -8.126 14.489 -2.200 1.00 97.12 93 SER A C 1
ATOM 752 O O . SER A 1 93 ? -9.345 14.348 -2.135 1.00 97.12 93 SER A O 1
ATOM 754 N N . ILE A 1 94 ? -7.307 13.491 -2.563 1.00 97.12 94 ILE A N 1
ATOM 755 C CA . ILE A 1 94 ? -7.778 12.164 -3.007 1.00 97.12 94 ILE A CA 1
ATOM 756 C C . ILE A 1 94 ? -8.400 11.360 -1.851 1.00 97.12 94 ILE A C 1
ATOM 758 O O . ILE A 1 94 ? -9.341 10.601 -2.060 1.00 97.12 94 ILE A O 1
ATOM 762 N N . ASP A 1 95 ? -7.877 11.525 -0.637 1.00 97.00 95 ASP A N 1
ATOM 763 C CA . ASP A 1 95 ? -8.362 10.875 0.586 1.00 97.00 95 ASP A CA 1
ATOM 764 C C . ASP A 1 95 ? -8.088 11.825 1.758 1.00 97.00 95 ASP A C 1
ATOM 766 O O . ASP A 1 95 ? -6.996 11.771 2.309 1.00 97.00 95 ASP A O 1
ATOM 770 N N . PRO A 1 96 ? -8.953 12.808 2.059 1.00 97.25 96 PRO A N 1
ATOM 771 C CA . PRO A 1 96 ? -8.647 13.833 3.062 1.00 97.25 96 PRO A CA 1
ATOM 772 C C . PRO A 1 96 ? -8.540 13.277 4.493 1.00 97.25 96 PRO A C 1
ATOM 774 O O . PRO A 1 96 ? -9.406 12.536 4.944 1.00 97.25 96 PRO A O 1
ATOM 777 N N . SER A 1 97 ? -7.497 13.676 5.227 1.00 97.25 97 SER A N 1
ATOM 778 C CA . SER A 1 97 ? -7.216 13.247 6.610 1.00 97.25 97 SER A CA 1
ATOM 779 C C . SER A 1 97 ? -6.283 14.250 7.314 1.00 97.25 97 SER A C 1
ATOM 781 O O . SER A 1 97 ? -5.819 15.190 6.670 1.00 97.25 97 SER A O 1
ATOM 783 N N . ASP A 1 98 ? -5.894 13.990 8.565 1.00 97.50 98 ASP A N 1
ATOM 784 C CA . ASP A 1 98 ? -4.943 14.821 9.328 1.00 97.50 98 ASP A CA 1
ATOM 785 C C . ASP A 1 98 ? -3.460 14.536 8.994 1.00 97.50 98 ASP A C 1
ATOM 787 O O . ASP A 1 98 ? -2.563 15.131 9.593 1.00 97.50 98 ASP A O 1
ATOM 791 N N . ARG A 1 99 ? -3.176 13.616 8.059 1.00 96.38 99 ARG A N 1
ATOM 792 C CA . ARG A 1 99 ? -1.802 13.264 7.653 1.00 96.38 99 ARG A CA 1
ATOM 793 C C . ARG A 1 99 ? -1.023 14.455 7.090 1.00 96.38 99 ARG A C 1
ATOM 795 O O . ARG A 1 99 ? -1.567 15.320 6.401 1.00 96.38 99 ARG A O 1
ATOM 802 N N . GLU A 1 100 ? 0.294 14.411 7.258 1.00 96.38 100 GLU A N 1
ATOM 803 C CA . GLU A 1 100 ? 1.211 15.312 6.565 1.00 96.38 100 GLU A CA 1
ATOM 804 C C . GLU A 1 100 ? 1.353 14.912 5.086 1.00 96.38 100 GLU A C 1
ATOM 806 O O . GLU A 1 100 ? 1.916 13.868 4.748 1.00 96.38 100 GLU A O 1
ATOM 811 N N . VAL A 1 101 ? 0.842 15.751 4.181 1.00 97.31 101 VAL A N 1
ATOM 812 C CA . VAL A 1 101 ? 1.016 15.572 2.730 1.00 97.31 101 VAL A CA 1
ATOM 813 C C . VAL A 1 101 ? 2.481 15.795 2.350 1.00 97.31 101 VAL A C 1
ATOM 815 O O . VAL A 1 101 ? 3.121 16.723 2.835 1.00 97.31 101 VAL A O 1
ATOM 818 N N . GLY A 1 102 ? 3.002 14.972 1.442 1.00 96.69 102 GLY A N 1
ATOM 819 C CA . GLY A 1 102 ? 4.411 14.970 1.049 1.00 96.69 102 GLY A CA 1
ATOM 820 C C . GLY A 1 102 ? 5.254 13.942 1.800 1.00 96.69 102 GLY A C 1
ATOM 821 O O . GLY A 1 102 ? 6.473 13.946 1.654 1.00 96.69 102 GLY A O 1
ATOM 822 N N . THR A 1 103 ? 4.630 13.055 2.580 1.00 95.75 103 THR A N 1
ATOM 823 C CA . THR A 1 103 ? 5.325 12.040 3.379 1.00 95.75 103 THR A CA 1
ATOM 824 C C . THR A 1 103 ? 4.769 10.636 3.143 1.00 95.75 103 THR A C 1
ATOM 826 O O . THR A 1 103 ? 3.626 10.446 2.727 1.00 95.75 103 THR A O 1
ATOM 829 N N . CYS A 1 104 ? 5.614 9.642 3.399 1.00 95.31 104 CYS A N 1
ATOM 830 C CA . CYS A 1 104 ? 5.263 8.234 3.547 1.00 95.31 104 CYS A CA 1
ATOM 831 C C . CYS A 1 104 ? 6.031 7.661 4.752 1.00 95.31 104 CYS A C 1
ATOM 833 O O . CYS A 1 104 ? 6.838 8.355 5.375 1.00 95.31 104 CYS A O 1
ATOM 835 N N . TYR A 1 105 ? 5.865 6.374 5.067 1.00 93.56 105 TYR A N 1
ATOM 836 C CA . TYR A 1 105 ? 6.577 5.756 6.200 1.00 93.56 105 TYR A CA 1
ATOM 837 C C . TYR A 1 105 ? 8.107 5.783 6.085 1.00 93.56 105 TYR A C 1
ATOM 839 O O . TYR A 1 105 ? 8.798 5.689 7.097 1.00 93.56 105 TYR A O 1
ATOM 847 N N . ALA A 1 106 ? 8.640 5.901 4.869 1.00 93.12 106 ALA A N 1
ATOM 848 C CA . ALA A 1 106 ? 10.073 6.009 4.607 1.00 93.12 106 ALA A CA 1
ATOM 849 C C . ALA A 1 106 ? 10.568 7.471 4.496 1.00 93.12 106 ALA A C 1
ATOM 851 O O . ALA A 1 106 ? 11.705 7.698 4.082 1.00 93.12 106 ALA A O 1
ATOM 852 N N . GLY A 1 107 ? 9.743 8.458 4.869 1.00 94.31 107 GLY A N 1
ATOM 853 C CA . GLY A 1 107 ? 10.050 9.886 4.767 1.00 94.31 107 GLY A CA 1
ATOM 854 C C . GLY A 1 107 ? 9.569 10.483 3.445 1.00 94.31 107 GLY A C 1
ATOM 855 O O . GLY A 1 107 ? 8.408 10.309 3.075 1.00 94.31 107 GLY A O 1
ATOM 856 N N . ASP A 1 108 ? 10.454 11.188 2.734 1.00 96.62 108 ASP A N 1
ATOM 857 C CA . ASP A 1 108 ? 10.145 11.764 1.420 1.00 96.62 108 ASP A CA 1
ATOM 858 C C . ASP A 1 108 ? 9.827 10.643 0.406 1.00 96.62 108 ASP A C 1
ATOM 860 O O . ASP A 1 108 ? 10.690 9.796 0.136 1.00 96.62 108 ASP A O 1
ATOM 864 N N . PRO A 1 109 ? 8.609 10.602 -0.169 1.00 96.94 109 PRO A N 1
ATOM 865 C CA . PRO A 1 109 ? 8.179 9.497 -1.017 1.00 96.94 109 PRO A CA 1
ATOM 866 C C . PRO A 1 109 ? 8.983 9.415 -2.314 1.00 96.94 109 PRO A C 1
ATOM 868 O O . PRO A 1 109 ? 9.215 8.313 -2.801 1.00 96.94 109 PRO A O 1
ATOM 871 N N . ARG A 1 110 ? 9.473 10.539 -2.864 1.00 96.75 110 ARG A N 1
ATOM 872 C CA . ARG A 1 110 ? 10.306 10.522 -4.076 1.00 96.75 110 ARG A CA 1
ATOM 873 C C . ARG A 1 110 ? 11.641 9.851 -3.788 1.00 96.75 110 ARG A C 1
ATOM 875 O O . ARG A 1 110 ? 12.021 8.913 -4.483 1.00 96.75 110 ARG A O 1
ATOM 882 N N . PHE A 1 111 ? 12.345 10.302 -2.759 1.00 97.00 111 PHE A N 1
ATOM 883 C CA . PHE A 1 111 ? 13.591 9.701 -2.316 1.00 97.00 111 PHE A CA 1
ATOM 884 C C . PHE A 1 111 ? 13.391 8.216 -2.021 1.00 97.00 111 PHE A C 1
ATOM 886 O O . PHE A 1 111 ? 14.115 7.396 -2.579 1.00 97.00 111 PHE A O 1
ATOM 893 N N . ALA A 1 112 ? 12.374 7.858 -1.232 1.00 96.56 112 ALA A N 1
ATOM 894 C CA . ALA A 1 112 ? 12.075 6.470 -0.901 1.00 96.56 112 ALA A CA 1
ATOM 895 C C . ALA A 1 112 ? 11.819 5.614 -2.154 1.00 96.56 112 ALA A C 1
ATOM 897 O O . ALA A 1 112 ? 12.386 4.525 -2.274 1.00 96.56 112 ALA A O 1
ATOM 898 N N . ASN A 1 113 ? 11.033 6.115 -3.111 1.00 97.25 113 ASN A N 1
ATOM 899 C CA . ASN A 1 113 ? 10.681 5.405 -4.341 1.00 97.25 113 ASN A CA 1
ATOM 900 C C . ASN A 1 113 ? 11.898 5.098 -5.221 1.00 97.25 113 ASN A C 1
ATOM 902 O O . ASN A 1 113 ? 12.002 3.992 -5.748 1.00 97.25 113 ASN A O 1
ATOM 906 N N . TYR A 1 114 ? 12.838 6.039 -5.334 1.00 96.06 114 TYR A N 1
ATOM 907 C CA . TYR A 1 114 ? 14.085 5.892 -6.097 1.00 96.06 114 TYR A CA 1
ATOM 908 C C . TYR A 1 114 ? 15.246 5.285 -5.272 1.00 96.06 114 TYR A C 1
ATOM 910 O O . TYR A 1 114 ? 16.402 5.318 -5.697 1.00 96.06 114 TYR A O 1
ATOM 918 N N . SER A 1 115 ? 14.956 4.717 -4.098 1.00 94.00 115 SER A N 1
ATOM 919 C CA . SER A 1 115 ? 15.927 4.096 -3.185 1.00 94.00 115 SER A CA 1
ATOM 920 C C . SER A 1 115 ? 15.681 2.581 -3.044 1.00 94.00 115 SER A C 1
ATOM 922 O O . SER A 1 115 ? 14.659 2.073 -3.511 1.00 94.00 115 SER A O 1
ATOM 924 N N . PRO A 1 116 ? 16.556 1.821 -2.353 1.00 89.88 116 PRO A N 1
ATOM 925 C CA . PRO A 1 116 ? 16.311 0.402 -2.095 1.00 89.88 116 PRO A CA 1
ATOM 926 C C . PRO A 1 116 ? 15.250 0.140 -1.005 1.00 89.88 116 PRO A C 1
ATOM 928 O O . PRO A 1 116 ? 14.991 -1.018 -0.683 1.00 89.88 116 PRO A O 1
ATOM 931 N N . PHE A 1 117 ? 14.626 1.172 -0.423 1.00 87.38 117 PHE A N 1
ATOM 932 C CA . PHE A 1 117 ? 13.678 1.046 0.694 1.00 87.38 117 PHE A CA 1
ATOM 933 C C . PHE A 1 117 ? 12.259 0.612 0.287 1.00 87.38 117 PHE A C 1
ATOM 935 O O . PHE A 1 117 ? 11.319 0.785 1.060 1.00 87.38 117 PHE A O 1
ATOM 942 N N . GLY A 1 118 ? 12.072 0.059 -0.913 1.00 89.62 118 GLY A N 1
ATOM 943 C CA . GLY A 1 118 ? 10.763 -0.373 -1.404 1.00 89.62 118 GLY A CA 1
ATOM 944 C C . GLY A 1 118 ? 10.151 -1.521 -0.591 1.00 89.62 118 GLY A C 1
ATOM 945 O O . GLY A 1 118 ? 10.827 -2.502 -0.264 1.00 89.62 118 GLY A O 1
ATOM 946 N N . ILE A 1 119 ? 8.844 -1.442 -0.321 1.00 91.31 119 ILE A N 1
ATOM 947 C CA . ILE A 1 119 ? 8.084 -2.592 0.187 1.00 91.31 119 ILE A CA 1
ATOM 948 C C . ILE A 1 119 ? 8.076 -3.695 -0.868 1.00 91.31 119 ILE A C 1
ATOM 950 O O . ILE A 1 119 ? 7.891 -3.432 -2.057 1.00 91.31 119 ILE A O 1
ATOM 954 N N . GLY A 1 120 ? 8.285 -4.936 -0.422 1.00 89.88 120 GLY A N 1
ATOM 955 C CA . GLY A 1 120 ? 8.323 -6.089 -1.314 1.00 89.88 120 GLY A CA 1
ATOM 956 C C . GLY A 1 120 ? 9.519 -6.059 -2.265 1.00 89.88 120 GLY A C 1
ATOM 957 O O . GLY A 1 120 ? 9.438 -6.639 -3.337 1.00 89.88 120 GLY A O 1
ATOM 958 N N . SER A 1 121 ? 10.623 -5.395 -1.910 1.00 92.75 121 SER A N 1
ATOM 959 C CA . SER A 1 121 ? 11.800 -5.267 -2.783 1.00 92.75 121 SER A CA 1
ATOM 960 C C . SER A 1 121 ? 12.524 -6.582 -3.074 1.00 92.75 121 SER A C 1
ATOM 962 O O . SER A 1 121 ? 13.284 -6.654 -4.035 1.00 92.75 121 SER A O 1
ATOM 964 N N . SER A 1 122 ? 12.301 -7.629 -2.276 1.00 94.69 122 SER A N 1
ATOM 965 C CA . SER A 1 122 ? 12.849 -8.973 -2.487 1.00 94.69 122 SER A CA 1
ATOM 966 C C . SER A 1 122 ? 11.746 -10.015 -2.366 1.00 94.69 122 SER A C 1
ATOM 968 O O . SER A 1 122 ? 11.082 -10.103 -1.334 1.00 94.69 122 SER A O 1
ATOM 970 N N . ASN A 1 123 ? 11.571 -10.823 -3.408 1.00 97.00 123 ASN A N 1
ATOM 971 C CA . ASN A 1 123 ? 10.554 -11.868 -3.473 1.00 97.00 123 ASN A CA 1
ATOM 972 C C . ASN A 1 123 ? 11.154 -13.147 -4.036 1.00 97.00 123 ASN A C 1
ATOM 974 O O . ASN A 1 123 ? 12.069 -13.095 -4.856 1.00 97.00 123 ASN A O 1
ATOM 978 N N . THR A 1 124 ? 10.588 -14.292 -3.669 1.00 98.12 124 THR A N 1
ATOM 979 C CA . THR A 1 124 ? 10.575 -15.421 -4.596 1.00 98.12 124 THR A CA 1
ATOM 980 C C . THR A 1 124 ? 9.369 -15.306 -5.528 1.00 98.12 124 THR A C 1
ATOM 982 O O . THR A 1 124 ? 8.439 -14.536 -5.264 1.00 98.12 124 THR A O 1
ATOM 985 N N . ILE A 1 125 ? 9.324 -16.088 -6.606 1.00 98.31 125 ILE A N 1
ATOM 986 C CA . ILE A 1 125 ? 8.139 -16.116 -7.475 1.00 98.31 125 ILE A CA 1
ATOM 987 C C . ILE A 1 125 ? 6.904 -16.554 -6.682 1.00 98.31 125 ILE A C 1
ATOM 989 O O . ILE A 1 125 ? 5.833 -15.957 -6.797 1.00 98.31 125 ILE A O 1
ATOM 993 N N . ARG A 1 126 ? 7.046 -17.559 -5.814 1.00 97.94 126 ARG A N 1
ATOM 994 C CA . ARG A 1 126 ? 5.928 -18.045 -4.997 1.00 97.94 126 ARG A CA 1
ATOM 995 C C . ARG A 1 126 ? 5.460 -17.013 -3.977 1.00 97.94 126 ARG A C 1
ATOM 997 O O . ARG A 1 126 ? 4.253 -16.900 -3.769 1.00 97.94 126 ARG A O 1
ATOM 1004 N N . THR A 1 127 ? 6.366 -16.244 -3.362 1.00 97.25 127 THR A N 1
ATOM 1005 C CA . THR A 1 127 ? 5.944 -15.179 -2.435 1.00 97.25 127 THR A CA 1
ATOM 1006 C C . THR A 1 127 ? 5.209 -14.064 -3.169 1.00 97.25 127 THR A C 1
ATOM 1008 O O . THR A 1 127 ? 4.212 -13.575 -2.645 1.00 97.25 127 THR A O 1
ATOM 1011 N N . TRP A 1 128 ? 5.628 -13.714 -4.391 1.00 97.75 128 TRP A N 1
ATOM 1012 C CA . TRP A 1 128 ? 4.883 -12.782 -5.238 1.00 97.75 128 TRP A CA 1
ATOM 1013 C C . TRP A 1 128 ? 3.457 -13.274 -5.506 1.00 97.75 128 TRP A C 1
ATOM 1015 O O . TRP A 1 128 ? 2.496 -12.584 -5.162 1.00 97.75 128 TRP A O 1
ATOM 1025 N N . LEU A 1 129 ? 3.310 -14.492 -6.036 1.00 98.06 129 LEU A N 1
ATOM 1026 C CA . LEU A 1 129 ? 2.000 -15.061 -6.372 1.00 98.06 129 LEU A CA 1
ATOM 1027 C C . LEU A 1 129 ? 1.095 -15.200 -5.142 1.00 98.06 129 LEU A C 1
ATOM 1029 O O . LEU A 1 129 ? -0.098 -14.928 -5.218 1.00 98.06 129 LEU A O 1
ATOM 1033 N N . SER A 1 130 ? 1.657 -15.585 -3.995 1.00 97.25 130 SER A N 1
ATOM 1034 C CA . SER A 1 130 ? 0.885 -15.799 -2.770 1.00 97.25 130 SER A CA 1
ATOM 1035 C C . SER A 1 130 ? 0.479 -14.508 -2.058 1.00 97.25 130 SER A C 1
ATOM 1037 O O . SER A 1 130 ? -0.524 -14.533 -1.342 1.00 97.25 130 SER A O 1
ATOM 1039 N N . MET A 1 131 ? 1.263 -13.431 -2.175 1.00 96.81 131 MET A N 1
ATOM 1040 C CA . MET A 1 131 ? 1.124 -12.238 -1.331 1.00 96.81 131 MET A CA 1
ATOM 1041 C C . MET A 1 131 ? 0.752 -10.977 -2.113 1.00 96.81 131 MET A C 1
ATOM 1043 O O . MET A 1 131 ? -0.114 -10.228 -1.659 1.00 96.81 131 MET A O 1
ATOM 1047 N N . TRP A 1 132 ? 1.369 -10.754 -3.272 1.00 97.38 132 TRP A N 1
ATOM 1048 C CA . TRP A 1 132 ? 1.380 -9.458 -3.960 1.00 97.38 132 TRP A CA 1
ATOM 1049 C C . TRP A 1 132 ? 0.604 -9.426 -5.274 1.00 97.38 132 TRP A C 1
ATOM 1051 O O . TRP A 1 132 ? 0.122 -8.365 -5.662 1.00 97.38 132 TRP A O 1
ATOM 1061 N N . SER A 1 133 ? 0.446 -10.571 -5.938 1.00 97.75 133 SER A N 1
ATOM 1062 C CA . SER A 1 133 ? -0.371 -10.674 -7.147 1.00 97.75 133 SER A CA 1
ATOM 1063 C C . SER A 1 133 ? -1.833 -10.332 -6.848 1.00 97.75 133 SER A C 1
ATOM 1065 O O . SER A 1 133 ? -2.437 -10.934 -5.960 1.00 97.75 133 SER A O 1
ATOM 1067 N N . LEU A 1 134 ? -2.428 -9.407 -7.603 1.00 97.44 134 LEU A N 1
ATOM 1068 C CA . LEU A 1 134 ? -3.862 -9.109 -7.485 1.00 97.44 134 LEU A CA 1
ATOM 1069 C C . LEU A 1 134 ? -4.737 -10.325 -7.817 1.00 97.44 134 LEU A C 1
ATOM 1071 O O . LEU A 1 134 ? -5.793 -10.515 -7.213 1.00 97.44 134 LEU A O 1
ATOM 1075 N N . GLU A 1 135 ? -4.288 -11.155 -8.756 1.00 96.38 135 GLU A N 1
ATOM 1076 C CA . GLU A 1 135 ? -5.056 -12.286 -9.270 1.00 96.38 135 GLU A CA 1
ATOM 1077 C C . GLU A 1 135 ? -4.952 -13.528 -8.371 1.00 96.38 135 GLU A C 1
ATOM 1079 O O . GLU A 1 135 ? -5.969 -14.150 -8.053 1.00 96.38 135 GLU A O 1
ATOM 1084 N N . TYR A 1 136 ? -3.744 -13.867 -7.908 1.00 97.38 136 TYR A N 1
ATOM 1085 C CA . TYR A 1 136 ? -3.480 -15.147 -7.232 1.00 97.38 136 TYR A CA 1
ATOM 1086 C C . TYR A 1 136 ? -3.358 -15.055 -5.706 1.00 97.38 136 TYR A C 1
ATOM 1088 O O . TYR A 1 136 ? -3.457 -16.081 -5.017 1.00 97.38 136 TYR A O 1
ATOM 1096 N N . SER A 1 137 ? -3.158 -13.854 -5.155 1.00 97.44 137 SER A N 1
ATOM 1097 C CA . SER A 1 137 ? -2.859 -13.699 -3.732 1.00 97.44 137 SER A CA 1
ATOM 1098 C C . SER A 1 137 ? -3.999 -14.191 -2.842 1.00 97.44 137 SER A C 1
ATOM 1100 O O . SER A 1 137 ? -5.182 -13.889 -3.039 1.00 97.44 137 SER A O 1
ATOM 1102 N N . GLN A 1 138 ? -3.615 -14.921 -1.797 1.00 95.00 138 GLN A N 1
ATOM 1103 C CA . GLN A 1 138 ? -4.520 -15.315 -0.716 1.00 95.00 138 GLN A CA 1
ATOM 1104 C C . GLN A 1 138 ? -4.624 -14.219 0.358 1.00 95.00 138 GLN A C 1
ATOM 1106 O O . GLN A 1 138 ? -5.479 -14.283 1.235 1.00 95.00 138 GLN A O 1
ATOM 1111 N N . CYS A 1 139 ? -3.797 -13.170 0.272 1.00 95.94 139 CYS A N 1
ATOM 1112 C CA . CYS A 1 139 ? -3.796 -12.025 1.186 1.00 95.94 139 CYS A CA 1
ATOM 1113 C C . CYS A 1 139 ? -4.768 -10.902 0.763 1.00 95.94 139 CYS A C 1
ATOM 1115 O O . CYS A 1 139 ? -4.569 -9.736 1.132 1.00 95.94 139 CYS A O 1
ATOM 1117 N N . ARG A 1 140 ? -5.806 -11.231 -0.017 1.00 94.25 140 ARG A N 1
ATOM 1118 C CA . ARG A 1 140 ? -6.886 -10.305 -0.395 1.00 94.25 140 ARG A CA 1
ATOM 1119 C C . ARG A 1 140 ? -7.794 -10.047 0.803 1.00 94.25 140 ARG A C 1
ATOM 1121 O O . ARG A 1 140 ? -8.186 -10.975 1.502 1.00 94.25 140 ARG A O 1
ATOM 1128 N N . GLY A 1 141 ? -8.113 -8.779 1.051 1.00 92.50 141 GLY A N 1
ATOM 1129 C CA . GLY A 1 141 ? -8.836 -8.376 2.266 1.00 92.50 141 GLY A CA 1
ATOM 1130 C C . GLY A 1 141 ? -10.304 -8.796 2.240 1.00 92.50 141 GLY A C 1
ATOM 1131 O O . GLY A 1 141 ? -10.745 -9.543 3.106 1.00 92.50 141 GLY A O 1
ATOM 1132 N N . ALA A 1 142 ? -11.026 -8.359 1.206 1.00 93.38 142 ALA A N 1
ATOM 1133 C CA . ALA A 1 142 ? -12.473 -8.521 1.082 1.00 93.38 142 ALA A CA 1
ATOM 1134 C C . ALA A 1 142 ? -13.002 -9.949 1.342 1.00 93.38 142 ALA A C 1
ATOM 1136 O O . ALA A 1 142 ? -13.880 -10.081 2.191 1.00 93.38 142 ALA A O 1
ATOM 1137 N N . PRO A 1 143 ? -12.482 -11.024 0.706 1.00 94.94 143 PRO A N 1
ATOM 1138 C CA . PRO A 1 143 ? -13.016 -12.365 0.942 1.00 94.94 143 PRO A CA 1
ATOM 1139 C C . PRO A 1 143 ? -12.788 -12.854 2.376 1.00 94.94 143 PRO A C 1
ATOM 1141 O O . PRO A 1 143 ? -13.602 -13.605 2.885 1.00 94.94 143 PRO A O 1
ATOM 1144 N N . ASN A 1 144 ? -11.706 -12.429 3.034 1.00 95.56 144 ASN A N 1
ATOM 1145 C CA . ASN A 1 144 ? -11.423 -12.839 4.409 1.00 95.56 144 ASN A CA 1
ATOM 1146 C C . ASN A 1 144 ? -12.244 -12.030 5.424 1.00 95.56 144 ASN A C 1
ATOM 1148 O O . ASN A 1 144 ? -12.724 -12.594 6.400 1.00 95.56 144 ASN A O 1
ATOM 1152 N N . LEU A 1 145 ? -12.427 -10.725 5.196 1.00 97.31 145 LEU A N 1
ATOM 1153 C CA . LEU A 1 145 ? -13.239 -9.863 6.064 1.00 97.31 145 LEU A CA 1
ATOM 1154 C C . LEU A 1 145 ? -14.710 -10.302 6.095 1.00 97.31 145 LEU A C 1
ATOM 1156 O O . LEU A 1 145 ? -15.323 -10.290 7.161 1.00 97.31 145 LEU A O 1
ATOM 1160 N N . ALA A 1 146 ? -15.235 -10.776 4.961 1.00 97.75 146 ALA A N 1
ATOM 1161 C CA . ALA A 1 146 ? -16.601 -11.284 4.845 1.00 97.75 146 ALA A CA 1
ATOM 1162 C C . ALA A 1 146 ? -16.871 -12.557 5.676 1.00 97.75 146 ALA A C 1
ATOM 1164 O O . ALA A 1 146 ? -18.025 -12.905 5.901 1.00 97.75 146 ALA A O 1
ATOM 1165 N N . GLU A 1 147 ? -15.831 -13.239 6.161 1.00 98.00 147 GLU A N 1
ATOM 1166 C CA . GLU A 1 147 ? -15.960 -14.413 7.036 1.00 98.00 147 GLU A CA 1
ATOM 1167 C C . GLU A 1 147 ? -15.848 -14.046 8.530 1.00 98.00 147 GLU A C 1
ATOM 1169 O O . GLU A 1 147 ? -16.094 -14.875 9.411 1.00 98.00 147 GLU A O 1
ATOM 1174 N N . VAL A 1 148 ? -15.480 -12.799 8.850 1.00 98.31 148 VAL A N 1
ATOM 1175 C CA . VAL A 1 148 ? -15.345 -12.328 10.234 1.00 98.31 148 VAL A CA 1
ATOM 1176 C C . VAL A 1 148 ? -16.714 -11.915 10.764 1.00 98.31 148 VAL A C 1
ATOM 1178 O O . VAL A 1 148 ? -17.192 -10.818 10.491 1.00 98.31 148 VAL A O 1
ATOM 1181 N N . THR A 1 149 ? -17.332 -12.806 11.540 1.00 98.38 149 THR A N 1
ATOM 1182 C CA . THR A 1 149 ? -18.670 -12.620 12.142 1.00 98.38 149 THR A CA 1
ATOM 1183 C C . THR A 1 149 ? -18.640 -12.306 13.639 1.00 98.38 149 THR A C 1
ATOM 1185 O O . THR A 1 149 ? -19.665 -11.968 14.226 1.00 98.38 149 THR A O 1
ATOM 1188 N N . VAL A 1 150 ? -17.473 -12.418 14.278 1.00 97.50 150 VAL A N 1
ATOM 1189 C CA . VAL A 1 150 ? -17.295 -12.083 15.699 1.00 97.50 150 VAL A CA 1
ATOM 1190 C C . VAL A 1 150 ? -17.337 -10.566 15.914 1.00 97.50 150 VAL A C 1
ATOM 1192 O O . VAL A 1 150 ? -16.928 -9.833 15.008 1.00 97.50 150 VAL A O 1
ATOM 1195 N N . PRO A 1 151 ? -17.762 -10.078 17.099 1.00 98.19 151 PRO A N 1
ATOM 1196 C CA . PRO A 1 151 ? -17.713 -8.656 17.415 1.00 98.19 151 PRO A CA 1
ATOM 1197 C C . PRO A 1 151 ? -16.356 -8.043 17.068 1.00 98.19 151 PRO A C 1
ATOM 1199 O O . PRO A 1 151 ? -15.317 -8.632 17.378 1.00 98.19 151 PRO A O 1
ATOM 1202 N N . SER A 1 152 ? -16.359 -6.884 16.413 1.00 98.31 152 SER A N 1
ATOM 1203 C CA . SER A 1 152 ? -15.147 -6.311 15.818 1.00 98.31 152 SER A CA 1
ATOM 1204 C C . SER A 1 152 ? -15.018 -4.807 16.058 1.00 98.31 152 SER A C 1
ATOM 1206 O O . SER A 1 152 ? -15.957 -4.046 15.840 1.00 98.31 152 SER A O 1
ATOM 1208 N N . LEU A 1 153 ? -13.823 -4.364 16.443 1.00 98.50 153 LEU A N 1
ATOM 1209 C CA . LEU A 1 153 ? -13.462 -2.951 16.560 1.00 98.50 153 LEU A CA 1
ATOM 1210 C C . LEU A 1 153 ? -12.377 -2.620 15.534 1.00 98.50 153 LEU A C 1
ATOM 1212 O O . LEU A 1 153 ? -11.318 -3.250 15.524 1.00 98.50 153 LEU A O 1
ATOM 1216 N N . VAL A 1 154 ? -12.631 -1.624 14.690 1.00 98.38 154 VAL A N 1
ATOM 1217 C CA . VAL A 1 154 ? -11.647 -1.036 13.778 1.00 98.38 154 VAL A CA 1
ATOM 1218 C C . VAL A 1 154 ? -11.245 0.319 14.348 1.00 98.38 154 VAL A C 1
ATOM 1220 O O . VAL A 1 154 ? -12.106 1.136 14.651 1.00 98.38 154 VAL A O 1
ATOM 1223 N N . ILE A 1 155 ? -9.947 0.563 14.506 1.00 98.31 155 ILE A N 1
ATOM 1224 C CA . ILE A 1 155 ? -9.416 1.838 15.001 1.00 98.31 155 ILE A CA 1
ATOM 1225 C C . ILE A 1 155 ? -8.442 2.364 13.956 1.00 98.31 155 ILE A C 1
ATOM 1227 O O . ILE A 1 155 ? -7.519 1.642 13.574 1.00 98.31 155 ILE A O 1
ATOM 1231 N N . GLN A 1 156 ? -8.636 3.601 13.507 1.00 97.94 156 GLN A N 1
ATOM 1232 C CA . GLN A 1 156 ? -7.771 4.241 12.522 1.00 97.94 156 GLN A CA 1
ATOM 1233 C C . GLN A 1 156 ? -7.288 5.606 13.006 1.00 97.94 156 GLN A C 1
ATOM 1235 O O . GLN A 1 156 ? -8.073 6.486 13.360 1.00 97.94 156 GLN A O 1
ATOM 1240 N N . SER A 1 157 ? -5.972 5.780 12.955 1.00 97.69 157 SER A N 1
ATOM 1241 C CA . SER A 1 157 ? -5.289 7.052 13.156 1.00 97.69 157 SER A CA 1
ATOM 1242 C C . SER A 1 157 ? -5.547 8.015 11.998 1.00 97.69 157 SER A C 1
ATOM 1244 O O . SER A 1 157 ? -5.328 7.670 10.836 1.00 97.69 157 SER A O 1
ATOM 1246 N N . MET A 1 158 ? -5.959 9.243 12.305 1.00 97.69 158 MET A N 1
ATOM 1247 C CA . MET A 1 158 ? -6.269 10.274 11.310 1.00 97.69 158 MET A CA 1
ATOM 1248 C C . MET A 1 158 ? -5.025 10.887 10.656 1.00 97.69 158 MET A C 1
ATOM 1250 O O . MET A 1 158 ? -5.141 11.425 9.558 1.00 97.69 158 MET A O 1
ATOM 1254 N N . ALA A 1 159 ? -3.844 10.797 11.283 1.00 97.12 159 ALA A N 1
ATOM 1255 C CA . ALA A 1 159 ? -2.579 11.284 10.721 1.00 97.12 159 ALA A CA 1
ATOM 1256 C C . ALA A 1 159 ? -1.668 10.153 10.208 1.00 97.12 159 ALA A C 1
ATOM 1258 O O . ALA A 1 159 ? -0.452 10.312 10.099 1.00 97.12 159 ALA A O 1
ATOM 1259 N N . ASP A 1 160 ? -2.245 8.997 9.882 1.00 97.06 160 ASP A N 1
ATOM 1260 C CA . ASP A 1 160 ? -1.522 7.889 9.266 1.00 97.06 160 ASP A CA 1
ATOM 1261 C C . ASP A 1 160 ? -1.092 8.229 7.824 1.00 97.06 160 ASP A C 1
ATOM 1263 O O . ASP A 1 160 ? -1.893 8.638 6.984 1.00 97.06 160 ASP A O 1
ATOM 1267 N N . ALA A 1 161 ? 0.203 8.068 7.541 1.00 94.31 161 ALA A N 1
ATOM 1268 C CA . ALA A 1 161 ? 0.818 8.419 6.261 1.00 94.31 161 ALA A CA 1
ATOM 1269 C C . ALA A 1 161 ? 0.843 7.272 5.227 1.00 94.31 161 ALA A C 1
ATOM 1271 O O . ALA A 1 161 ? 1.486 7.409 4.186 1.00 94.31 161 ALA A O 1
ATOM 1272 N N . GLY A 1 162 ? 0.191 6.133 5.488 1.00 92.50 162 GLY A N 1
ATOM 1273 C CA . GLY A 1 162 ? 0.177 5.003 4.546 1.00 92.50 162 GLY A CA 1
ATOM 1274 C C . GLY A 1 162 ? -1.013 4.046 4.643 1.00 92.50 162 GLY A C 1
ATOM 1275 O O . GLY A 1 162 ? -1.274 3.336 3.671 1.00 92.50 162 GLY A O 1
ATOM 1276 N N . VAL A 1 163 ? -1.771 4.051 5.741 1.00 94.62 163 VAL A N 1
ATOM 1277 C CA . VAL A 1 163 ? -3.118 3.475 5.802 1.00 94.62 163 VAL A CA 1
ATOM 1278 C C . VAL A 1 163 ? -4.082 4.645 5.810 1.00 94.62 163 VAL A C 1
ATOM 1280 O O . VAL A 1 163 ? -4.104 5.434 6.750 1.00 94.62 163 VAL A O 1
ATOM 1283 N N . PHE A 1 164 ? -4.846 4.792 4.735 1.00 95.75 164 PHE A N 1
ATOM 1284 C CA . PHE A 1 164 ? -5.706 5.952 4.562 1.00 95.75 164 PHE A CA 1
ATOM 1285 C C . PHE A 1 164 ? -7.095 5.704 5.153 1.00 95.75 164 PHE A C 1
ATOM 1287 O O . PHE A 1 164 ? -7.488 4.565 5.419 1.00 95.75 164 PHE A O 1
ATOM 1294 N N . THR A 1 165 ? -7.872 6.772 5.348 1.00 96.56 165 THR A N 1
ATOM 1295 C CA . THR A 1 165 ? -9.192 6.650 5.983 1.00 96.56 165 THR A CA 1
ATOM 1296 C C . THR A 1 165 ? -10.138 5.776 5.159 1.00 96.56 165 THR A C 1
ATOM 1298 O O . THR A 1 165 ? -10.866 4.955 5.720 1.00 96.56 165 THR A O 1
ATOM 1301 N N . SER A 1 166 ? -10.058 5.840 3.824 1.00 96.38 166 SER A N 1
ATOM 1302 C CA . SER A 1 166 ? -10.828 4.942 2.956 1.00 96.38 166 SER A CA 1
ATOM 1303 C C . SER A 1 166 ? -10.453 3.464 3.116 1.00 96.38 166 SER A C 1
ATOM 1305 O O . SER A 1 166 ? -11.327 2.607 2.983 1.00 96.38 166 SER A O 1
ATOM 1307 N N . ASP A 1 167 ? -9.200 3.143 3.460 1.00 96.38 167 ASP A N 1
ATOM 1308 C CA . ASP A 1 167 ? -8.771 1.762 3.694 1.00 96.38 167 ASP A CA 1
ATOM 1309 C C . ASP A 1 167 ? -9.425 1.202 4.970 1.00 96.38 167 ASP A C 1
ATOM 1311 O O . ASP A 1 167 ? -9.929 0.076 4.966 1.00 96.38 167 ASP A O 1
ATOM 1315 N N . ALA A 1 168 ? -9.483 1.998 6.044 1.00 96.88 168 ALA A N 1
ATOM 1316 C CA . ALA A 1 168 ? -10.160 1.624 7.287 1.00 96.88 168 ALA A CA 1
ATOM 1317 C C . ALA A 1 168 ? -11.679 1.499 7.112 1.00 96.88 168 ALA A C 1
ATOM 1319 O O . ALA A 1 168 ? -12.275 0.534 7.597 1.00 96.88 168 ALA A O 1
ATOM 1320 N N . GLN A 1 169 ? -12.296 2.419 6.363 1.00 97.69 169 GLN A N 1
ATOM 1321 C CA . GLN A 1 169 ? -13.717 2.334 6.026 1.00 97.69 169 GLN A CA 1
ATOM 1322 C C . GLN A 1 169 ? -14.017 1.065 5.217 1.00 97.69 169 GLN A C 1
ATOM 1324 O O . GLN A 1 169 ? -14.941 0.330 5.553 1.00 97.69 169 GLN A O 1
ATOM 1329 N N . MET A 1 170 ? -13.191 0.741 4.216 1.00 97.06 170 MET A N 1
ATOM 1330 C CA . MET A 1 170 ? -13.319 -0.495 3.438 1.00 97.06 170 MET A CA 1
ATOM 1331 C C . MET A 1 170 ? -13.192 -1.746 4.323 1.00 97.06 170 MET A C 1
ATOM 1333 O O . MET A 1 170 ? -13.919 -2.718 4.115 1.00 97.06 170 MET A O 1
ATOM 1337 N N . ILE A 1 171 ? -12.279 -1.743 5.303 1.00 97.38 171 ILE A N 1
ATOM 1338 C CA . ILE A 1 171 ? -12.156 -2.843 6.269 1.00 97.38 171 ILE A CA 1
ATOM 1339 C C . ILE A 1 171 ? -13.446 -2.976 7.079 1.00 97.38 171 ILE A C 1
ATOM 1341 O O . ILE A 1 171 ? -14.007 -4.068 7.141 1.00 97.38 171 ILE A O 1
ATOM 1345 N N . PHE A 1 172 ? -13.929 -1.877 7.660 1.00 98.50 172 PHE A N 1
ATOM 1346 C CA . PHE A 1 172 ? -15.151 -1.858 8.458 1.00 98.50 172 PHE A CA 1
ATOM 1347 C C . PHE A 1 172 ? -16.371 -2.338 7.664 1.00 98.50 172 PHE A C 1
ATOM 1349 O O . PHE A 1 172 ? -17.114 -3.205 8.131 1.00 98.50 172 PHE A O 1
ATOM 1356 N N . ASP A 1 173 ? -16.554 -1.834 6.445 1.00 98.12 173 ASP A N 1
ATOM 1357 C CA . ASP A 1 173 ? -17.664 -2.209 5.569 1.00 98.12 173 ASP A CA 1
ATOM 1358 C C . ASP A 1 173 ? -17.598 -3.691 5.180 1.00 98.12 173 ASP A C 1
ATOM 1360 O O . ASP A 1 173 ? -18.633 -4.355 5.118 1.00 98.12 173 ASP A O 1
ATOM 1364 N N . GLY A 1 174 ? -16.387 -4.224 4.984 1.00 97.88 174 GLY A N 1
ATOM 1365 C CA . GLY A 1 174 ? -16.152 -5.614 4.601 1.00 97.88 174 GLY A CA 1
ATOM 1366 C C . GLY A 1 174 ? -16.377 -6.649 5.707 1.00 97.88 174 GLY A C 1
ATOM 1367 O O . GLY A 1 174 ? -16.545 -7.823 5.386 1.00 97.88 174 GLY A O 1
ATOM 1368 N N . LEU A 1 175 ? -16.373 -6.256 6.986 1.00 98.50 175 LEU A N 1
ATOM 1369 C CA . LEU A 1 175 ? -16.632 -7.170 8.106 1.00 98.50 175 LEU A CA 1
ATOM 1370 C C . LEU A 1 175 ? -18.085 -7.670 8.091 1.00 98.50 175 LEU A C 1
ATOM 1372 O O . LEU A 1 175 ? -19.014 -6.861 8.032 1.00 98.50 175 LEU A O 1
ATOM 1376 N N . ALA A 1 176 ? -18.284 -8.982 8.235 1.00 98.44 176 ALA A N 1
ATOM 1377 C CA . ALA A 1 176 ? -19.612 -9.600 8.336 1.00 98.44 176 ALA A CA 1
ATOM 1378 C C . ALA A 1 176 ? -20.211 -9.594 9.754 1.00 98.44 176 ALA A C 1
ATOM 1380 O O . ALA A 1 176 ? -21.308 -10.104 9.964 1.00 98.44 176 ALA A O 1
ATOM 1381 N N . ALA A 1 177 ? -19.499 -9.036 10.731 1.00 98.31 177 ALA A N 1
ATOM 1382 C CA . ALA A 1 177 ? -19.970 -8.897 12.099 1.00 98.31 177 ALA A CA 1
ATOM 1383 C C . ALA A 1 177 ? -21.163 -7.932 12.189 1.00 98.31 177 ALA A C 1
ATOM 1385 O O . ALA A 1 177 ? -21.097 -6.813 11.675 1.00 98.31 177 ALA A O 1
ATOM 1386 N N . ASP A 1 178 ? -22.220 -8.350 12.891 1.00 97.62 178 ASP A N 1
ATOM 1387 C CA . ASP A 1 178 ? -23.363 -7.486 13.217 1.00 97.62 178 ASP A CA 1
ATOM 1388 C C . ASP A 1 178 ? -22.968 -6.411 14.241 1.00 97.62 178 ASP A C 1
ATOM 1390 O O . ASP A 1 178 ? -23.331 -5.242 14.118 1.00 97.62 178 ASP A O 1
ATOM 1394 N N . ASP A 1 179 ? -22.193 -6.813 15.251 1.00 97.81 179 ASP A N 1
ATOM 1395 C CA . ASP A 1 179 ? -21.621 -5.921 16.254 1.00 97.81 179 ASP A CA 1
ATOM 1396 C C . ASP 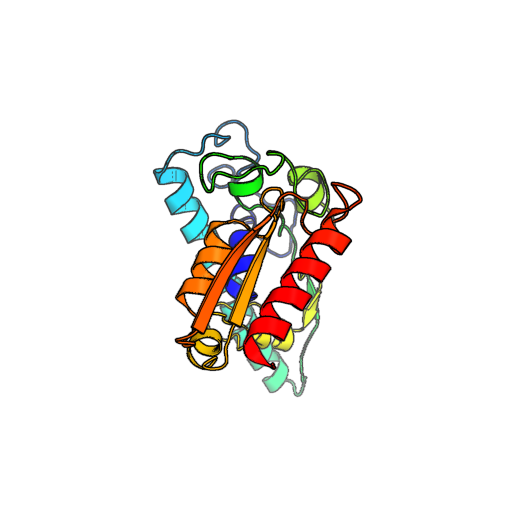A 1 179 ? -20.229 -5.468 15.810 1.00 97.81 179 ASP A C 1
ATOM 1398 O O . ASP A 1 179 ? -19.216 -6.126 16.070 1.00 97.81 179 ASP A O 1
ATOM 1402 N N . LYS A 1 180 ? -20.181 -4.346 15.095 1.00 98.19 180 LYS A N 1
ATOM 1403 C CA . LYS A 1 180 ? -18.927 -3.730 14.675 1.00 98.19 180 LYS A CA 1
ATOM 1404 C C . LYS A 1 180 ? -18.910 -2.231 14.912 1.00 98.19 180 LYS A C 1
ATOM 1406 O O . LYS A 1 180 ? -19.919 -1.549 14.742 1.00 98.19 180 LYS A O 1
ATOM 1411 N N . GLN A 1 181 ? -17.733 -1.718 15.249 1.00 98.56 181 GLN A N 1
ATOM 1412 C CA . GLN A 1 181 ? -17.494 -0.299 15.502 1.00 98.56 181 GLN A CA 1
ATOM 1413 C C . GLN A 1 181 ? -16.235 0.181 14.772 1.00 98.56 181 GLN A C 1
ATOM 1415 O O . GLN A 1 181 ? -15.275 -0.577 14.627 1.00 98.56 181 GLN A O 1
ATOM 1420 N N . LEU A 1 182 ? -16.260 1.430 14.303 1.00 98.62 182 LEU A N 1
ATOM 1421 C CA . LEU A 1 182 ? -15.130 2.116 13.682 1.00 98.62 182 LEU A CA 1
ATOM 1422 C C . LEU A 1 182 ? -14.842 3.395 14.460 1.00 98.62 182 LEU A C 1
ATOM 1424 O O . LEU A 1 182 ? -15.723 4.241 14.595 1.00 98.62 182 LEU A O 1
ATOM 1428 N N . GLU A 1 183 ? -13.613 3.522 14.940 1.00 98.50 183 GLU A N 1
ATOM 1429 C CA . GLU A 1 183 ? -13.142 4.661 15.719 1.00 98.50 183 GLU A CA 1
ATOM 1430 C C . GLU A 1 183 ? -12.023 5.395 14.987 1.00 98.50 183 GLU A C 1
ATOM 1432 O O . GLU A 1 183 ? -11.026 4.801 14.568 1.00 98.50 183 GLU A O 1
ATOM 1437 N N . TRP A 1 184 ? -12.189 6.709 14.864 1.00 98.12 184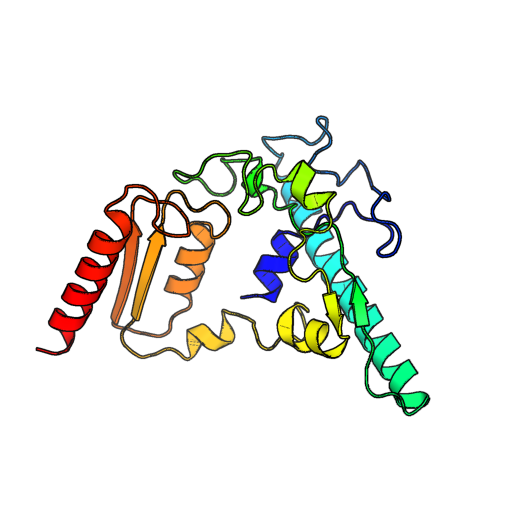 TRP A N 1
ATOM 1438 C CA . TRP A 1 184 ? -11.191 7.610 14.300 1.00 98.12 184 TRP A CA 1
ATOM 1439 C C . TRP A 1 184 ? -10.444 8.290 15.440 1.00 98.12 184 TRP A C 1
ATOM 1441 O O . TRP A 1 184 ? -11.053 8.979 16.260 1.00 98.12 184 TRP A O 1
ATOM 1451 N N . VAL A 1 185 ? -9.127 8.115 15.500 1.00 97.75 185 VAL A N 1
ATOM 1452 C CA . VAL A 1 185 ? -8.301 8.635 16.597 1.00 97.75 185 VAL A CA 1
ATOM 1453 C C . VAL A 1 185 ? -7.252 9.610 16.091 1.00 97.75 185 VAL A C 1
ATOM 1455 O O . VAL A 1 185 ? -6.763 9.509 14.969 1.00 97.75 185 VAL A O 1
ATOM 1458 N N . THR A 1 186 ? -6.871 10.566 16.932 1.00 96.12 186 THR A N 1
ATOM 1459 C CA . THR A 1 186 ? -5.708 11.407 16.650 1.00 96.12 186 THR A CA 1
ATOM 1460 C C . THR A 1 186 ? -4.434 10.586 16.795 1.00 96.12 186 THR A C 1
ATOM 1462 O O . THR A 1 186 ? -4.226 9.937 17.820 1.00 96.12 186 THR A O 1
ATOM 1465 N N . GLY A 1 187 ? -3.558 10.689 15.802 1.00 95.50 187 GLY A N 1
ATOM 1466 C CA . GLY A 1 187 ? -2.183 10.229 15.898 1.00 95.50 187 GLY A CA 1
ATOM 1467 C C . GLY A 1 187 ? -1.631 9.708 14.586 1.00 95.50 187 GLY A C 1
ATOM 1468 O O . GLY A 1 187 ? -2.337 9.670 13.579 1.00 95.50 187 GLY A O 1
ATOM 1469 N N . ASP A 1 188 ? -0.355 9.338 14.607 1.00 95.75 188 ASP A N 1
ATOM 1470 C CA . ASP A 1 188 ? 0.327 8.705 13.478 1.00 95.75 188 ASP A CA 1
ATOM 1471 C C . ASP A 1 188 ? 0.041 7.190 13.388 1.00 95.75 188 ASP A C 1
ATOM 1473 O O . ASP A 1 188 ? -0.690 6.611 14.199 1.00 95.75 188 ASP A O 1
ATOM 1477 N N . HIS A 1 189 ? 0.647 6.535 12.395 1.00 96.06 189 HIS A N 1
ATOM 1478 C CA . HIS A 1 189 ? 0.521 5.094 12.149 1.00 96.06 189 HIS A CA 1
ATOM 1479 C C . HIS A 1 189 ? 0.946 4.212 13.338 1.00 96.06 189 HIS A C 1
ATOM 1481 O O . HIS A 1 189 ? 0.371 3.155 13.588 1.00 96.06 189 HIS A O 1
ATOM 1487 N N . TYR A 1 190 ? 1.971 4.632 14.080 1.00 95.62 190 TYR A N 1
ATOM 1488 C CA . TYR A 1 190 ? 2.552 3.890 15.200 1.00 95.62 190 TYR A CA 1
ATOM 1489 C C . TYR A 1 190 ? 2.043 4.366 16.566 1.00 95.62 190 TYR A C 1
ATOM 1491 O O . TYR A 1 190 ? 2.538 3.881 17.600 1.00 95.62 190 TYR A O 1
ATOM 1499 N N . LEU A 1 191 ? 1.084 5.301 16.572 1.00 96.75 191 LEU A N 1
ATOM 1500 C CA . LEU A 1 191 ? 0.549 5.970 17.753 1.00 96.75 191 LEU A CA 1
ATOM 1501 C C . LEU A 1 191 ? 1.678 6.563 18.617 1.00 96.75 191 LEU A C 1
ATOM 1503 O O . LEU A 1 191 ? 1.675 6.406 19.839 1.00 96.75 191 LEU A O 1
ATOM 1507 N N . GLN A 1 192 ? 2.711 7.135 17.992 1.00 95.56 192 GLN A N 1
ATOM 1508 C CA . GLN A 1 192 ? 3.827 7.753 18.719 1.00 95.56 192 GLN A CA 1
ATOM 1509 C C . GLN A 1 192 ? 3.498 9.184 19.133 1.00 95.56 192 GLN A C 1
ATOM 1511 O O . GLN A 1 192 ? 3.801 9.562 20.266 1.00 95.56 192 GLN A O 1
ATOM 1516 N N . ASP A 1 193 ? 2.844 9.930 18.249 1.00 94.06 193 ASP A N 1
ATOM 1517 C CA . ASP A 1 193 ? 2.266 11.232 18.537 1.00 94.06 193 ASP A CA 1
ATOM 1518 C C . ASP A 1 193 ? 0.729 11.199 18.494 1.00 94.06 193 ASP A C 1
ATOM 1520 O O . ASP A 1 193 ? 0.155 10.529 17.634 1.00 94.06 193 ASP A O 1
ATOM 1524 N N . PRO A 1 194 ? 0.045 11.936 19.393 1.00 95.50 194 PRO A N 1
ATOM 1525 C CA . PRO A 1 194 ? 0.608 12.510 20.620 1.00 95.50 194 PRO A CA 1
ATOM 1526 C C . PRO A 1 194 ? 1.153 11.415 21.556 1.00 95.50 194 PRO A C 1
ATOM 1528 O O . PRO A 1 194 ? 0.758 10.256 21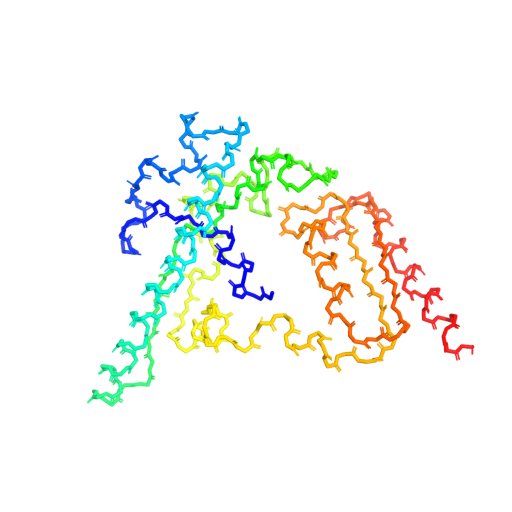.462 1.00 95.50 194 PRO A O 1
ATOM 1531 N N . SER A 1 195 ? 2.031 11.770 22.499 1.00 96.94 195 SER A N 1
ATOM 1532 C CA . SER A 1 195 ? 2.736 10.793 23.354 1.00 96.94 195 SER A CA 1
ATOM 1533 C C . SER A 1 195 ? 1.834 9.856 24.174 1.00 96.94 195 SER A C 1
ATOM 1535 O O . SER A 1 195 ? 2.285 8.795 24.603 1.00 96.94 195 SER A O 1
ATOM 1537 N N . ASN A 1 196 ? 0.565 10.221 24.383 1.00 96.75 196 ASN A N 1
ATOM 1538 C CA . ASN A 1 196 ? -0.456 9.410 25.049 1.00 96.75 196 ASN A CA 1
ATOM 1539 C C . ASN A 1 196 ? -1.371 8.625 24.085 1.00 96.75 196 ASN A C 1
ATOM 1541 O O . ASN A 1 196 ? -2.319 7.993 24.545 1.00 96.75 196 ASN A O 1
ATOM 1545 N N . ALA A 1 197 ? -1.132 8.647 22.769 1.00 97.19 197 ALA A N 1
ATOM 1546 C CA . ALA A 1 197 ? -1.995 8.000 21.777 1.00 97.19 197 ALA A CA 1
ATOM 1547 C C . ALA A 1 197 ? -2.151 6.494 22.036 1.00 97.19 197 ALA A C 1
ATOM 1549 O O . ALA A 1 197 ? -3.263 5.971 21.995 1.00 97.19 197 ALA A O 1
ATOM 1550 N N . ARG A 1 198 ? -1.059 5.803 22.391 1.00 97.75 198 ARG A N 1
ATOM 1551 C CA . ARG A 1 198 ? -1.095 4.376 22.762 1.00 97.75 198 ARG A CA 1
ATOM 1552 C C . ARG A 1 198 ? -1.941 4.103 23.996 1.00 97.75 198 ARG A C 1
ATOM 1554 O O . ARG A 1 198 ? -2.716 3.154 23.973 1.00 97.75 198 ARG A O 1
ATOM 1561 N N . ASP A 1 199 ? -1.815 4.924 25.036 1.00 98.06 199 ASP A N 1
ATOM 1562 C CA . ASP A 1 199 ? -2.595 4.759 26.267 1.00 98.06 199 ASP A CA 1
ATOM 1563 C C . ASP A 1 199 ? -4.088 4.985 25.997 1.00 98.06 199 ASP A C 1
ATOM 1565 O O . ASP A 1 199 ? -4.924 4.208 26.455 1.00 98.06 199 ASP A O 1
ATOM 1569 N N . ASN A 1 200 ? -4.424 5.992 25.183 1.00 97.69 200 ASN A N 1
ATOM 1570 C CA . ASN A 1 200 ? -5.804 6.273 24.787 1.00 97.69 200 ASN A CA 1
ATOM 1571 C C . ASN A 1 200 ? -6.412 5.111 23.986 1.00 97.69 200 ASN A C 1
ATOM 1573 O O . ASN A 1 200 ? -7.518 4.667 24.289 1.00 97.69 200 ASN A O 1
ATOM 1577 N N . VAL A 1 201 ? -5.688 4.591 22.987 1.00 98.06 201 VAL A N 1
ATOM 1578 C CA . VAL A 1 201 ? -6.150 3.450 22.178 1.00 98.06 201 VAL A CA 1
ATOM 1579 C C . VAL A 1 201 ? -6.243 2.178 23.023 1.00 98.06 201 VAL A C 1
ATOM 1581 O O . VAL A 1 201 ? -7.212 1.435 22.897 1.00 98.06 201 VAL A O 1
ATOM 1584 N N . ALA A 1 202 ? -5.294 1.933 23.929 1.00 98.25 202 ALA A N 1
ATOM 1585 C CA . ALA A 1 202 ? -5.360 0.798 24.847 1.00 98.25 202 ALA A CA 1
ATOM 1586 C C . ALA A 1 202 ? -6.578 0.885 25.783 1.00 98.25 202 ALA A C 1
ATOM 1588 O O . ALA A 1 202 ? -7.258 -0.122 25.980 1.00 98.25 202 ALA A O 1
ATOM 1589 N N . GLY A 1 203 ? -6.882 2.076 26.312 1.00 98.25 203 GLY A N 1
ATOM 1590 C CA . GLY A 1 203 ? -8.092 2.331 27.098 1.00 98.25 203 GLY A CA 1
ATOM 1591 C C . GLY A 1 203 ? -9.370 2.083 26.295 1.00 98.25 203 GLY A C 1
ATOM 1592 O O . GLY A 1 203 ? -10.256 1.375 26.757 1.00 98.25 203 GLY A O 1
ATOM 1593 N N . MET A 1 204 ? -9.423 2.558 25.050 1.00 98.25 204 MET A N 1
ATOM 1594 C CA . MET A 1 204 ? -10.549 2.313 24.144 1.00 98.25 204 MET A CA 1
ATOM 1595 C C . MET A 1 204 ? -10.773 0.817 23.883 1.00 98.25 204 MET A C 1
ATOM 1597 O O . MET A 1 204 ? -11.903 0.341 23.958 1.00 98.25 204 MET A O 1
ATOM 1601 N N . VAL A 1 205 ? -9.704 0.058 23.615 1.00 98.31 205 VAL A N 1
ATOM 1602 C CA . VAL A 1 205 ? -9.794 -1.401 23.443 1.00 98.31 205 VAL A CA 1
ATOM 1603 C C . VAL A 1 205 ? -10.266 -2.070 24.737 1.00 98.31 205 VAL A C 1
ATOM 1605 O O . VAL A 1 205 ? -11.122 -2.950 24.686 1.00 98.31 205 VAL A O 1
ATOM 1608 N N . HIS A 1 206 ? -9.738 -1.655 25.893 1.00 98.31 206 HIS A N 1
ATOM 1609 C CA . HIS A 1 206 ? -10.150 -2.170 27.200 1.00 98.31 206 HIS A CA 1
ATOM 1610 C C . HIS A 1 206 ? -11.649 -1.967 27.449 1.00 98.31 206 HIS A C 1
ATOM 1612 O O . HIS A 1 206 ? -12.342 -2.926 27.795 1.00 98.31 206 HIS A O 1
ATOM 1618 N N . ASP A 1 207 ? -12.147 -0.748 27.260 1.00 97.94 207 ASP A N 1
ATOM 1619 C CA . ASP A 1 207 ? -13.543 -0.401 27.527 1.00 97.94 207 ASP A CA 1
ATOM 1620 C C . ASP A 1 207 ? -14.471 -1.154 26.567 1.00 97.94 207 ASP A C 1
ATOM 1622 O O . ASP A 1 207 ? -15.419 -1.808 27.000 1.00 97.94 207 ASP A O 1
ATOM 1626 N N . TRP A 1 208 ? -14.116 -1.193 25.279 1.00 98.19 208 TRP A N 1
ATOM 1627 C CA . TRP A 1 208 ? -14.886 -1.902 24.257 1.00 98.19 208 TRP A CA 1
ATOM 1628 C C . TRP A 1 208 ? -15.014 -3.406 24.533 1.00 98.19 208 TRP A C 1
ATOM 1630 O O . TRP A 1 208 ? -16.074 -3.999 24.307 1.00 98.19 208 TRP A O 1
ATOM 1640 N N . VAL A 1 209 ? -13.936 -4.033 25.019 1.00 97.50 209 VAL A N 1
ATOM 1641 C CA . VAL A 1 209 ? -13.937 -5.445 25.424 1.00 97.50 209 VAL A CA 1
ATOM 1642 C C . VAL A 1 209 ? -14.740 -5.642 26.711 1.00 97.50 209 VAL A C 1
ATOM 1644 O O . VAL A 1 209 ? -15.521 -6.590 26.795 1.00 97.50 209 VAL A O 1
ATOM 1647 N N . SER A 1 210 ? -14.578 -4.758 27.699 1.00 97.50 210 SER A N 1
ATOM 1648 C CA . SER A 1 210 ? -15.271 -4.846 28.992 1.00 97.50 210 SER A CA 1
ATOM 1649 C C . SER A 1 210 ? -16.790 -4.806 28.821 1.00 97.50 210 SER A C 1
ATOM 1651 O O . SER A 1 210 ? -17.487 -5.664 29.362 1.00 97.50 210 SER A O 1
ATOM 1653 N N . ASP 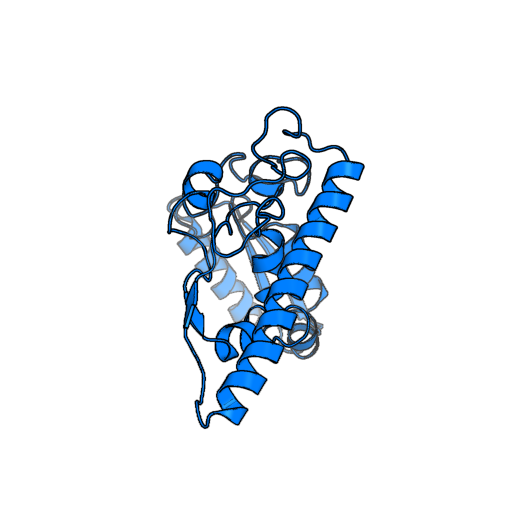A 1 211 ? -17.292 -3.915 27.962 1.00 96.44 211 ASP A N 1
ATOM 1654 C CA . ASP A 1 211 ? -18.721 -3.790 27.645 1.00 96.44 211 ASP A CA 1
ATOM 1655 C C . ASP A 1 211 ? -19.342 -5.073 27.058 1.00 96.44 211 ASP A C 1
ATOM 1657 O O . ASP A 1 211 ? -20.560 -5.258 27.103 1.00 96.44 211 ASP A O 1
ATOM 1661 N N . ARG A 1 212 ? -18.518 -5.977 26.511 1.00 94.12 212 ARG A N 1
ATOM 1662 C CA . ARG A 1 212 ? -18.953 -7.228 25.864 1.00 94.12 212 ARG A CA 1
ATOM 1663 C C . ARG A 1 212 ? -18.713 -8.474 26.701 1.00 94.12 212 ARG A C 1
ATOM 1665 O O . ARG A 1 212 ? -19.344 -9.499 26.440 1.00 94.12 212 ARG A O 1
ATOM 1672 N N . LEU A 1 213 ? -17.798 -8.414 27.665 1.00 90.69 213 LEU A N 1
ATOM 1673 C CA . LEU A 1 213 ? -17.444 -9.562 28.499 1.00 90.69 213 LEU A CA 1
ATOM 1674 C C . LEU A 1 213 ? -18.118 -9.558 29.877 1.00 90.69 213 LEU A C 1
ATOM 1676 O O . LEU A 1 213 ? -18.288 -10.647 30.424 1.00 90.69 213 LEU A O 1
ATOM 1680 N N . GLY A 1 214 ? -18.564 -8.400 30.381 1.00 68.38 214 GLY A N 1
ATOM 1681 C CA . GLY A 1 214 ? -19.224 -8.281 31.687 1.00 68.38 214 GLY A CA 1
ATOM 1682 C C . GLY A 1 214 ? -18.248 -8.338 32.853 1.00 68.38 214 GLY A C 1
ATOM 1683 O O . GLY A 1 214 ? -18.015 -9.449 33.377 1.00 68.38 214 GLY A O 1
#

Secondary structure (DSSP, 8-state):
-HHHHHHHT--TT---TT-TT---TTT-TTSTTTPSSPPHHHHHHHHHHHHHHHHHHHHHHHHHHHHHHHTT----EEE-------GGGT-TTSS--SS-TT-BTTBSHHHHHTSS--TT-EEEHHHIIIII-TTT-S--HHHHHTT--S-EEEEEETT-SSS-HHHHHHHHHH---SSEEEEEESS-TTS-SSTTHHHHHHHHHHHHHHHHH-

Foldseek 3Di:
DQQLLQLLQAQLQAPDQVDLPRGDLLRGQPNPVCDPPHDPVNVVVNSVSSLVVLVVLLVVLVVVCVVCVVVVHHWDKDFGAQRLDRNCLQYCVVFPFPADRQAAPVGRSVPCRSDCNHDPGMDISVRSQQGHRPPRHPPDQQVVQQPAAPAEEQEDERHESRCTPVNSVVSQVSHNHPHYYYHYFHDYPVLPPPVCSVVVVVVVVVVVVVVVPD